Protein AF-A0A161MSG4-F1 (afdb_monomer)

Solvent-accessible surface area (backbone atoms only — not comparable to full-atom values): 11274 Å² total; per-residue (Å²): 93,81,73,48,76,49,81,46,87,95,37,34,33,36,44,29,34,54,53,95,88,47,36,39,35,39,36,42,38,50,49,64,54,77,89,51,58,67,66,61,49,50,55,48,53,55,50,49,50,56,56,58,69,69,46,64,89,75,37,49,47,32,43,33,39,40,43,54,21,35,46,26,54,55,77,90,48,47,96,35,40,24,86,48,37,90,39,70,56,55,43,72,45,18,48,56,51,48,52,51,29,59,75,68,51,27,23,36,46,53,19,56,48,92,67,61,67,85,28,54,38,22,33,41,42,96,87,68,78,51,70,41,42,28,57,43,36,32,26,37,46,94,51,44,81,30,50,80,45,43,35,28,38,80,86,65,86,76,95,58,57,59,37,52,74,45,73,45,73,50,92,71,83,84,74,84,70,81,69,78,78,78,72,79,77,75,66,64,80,79,68,64,74,81,79,76,131

Nearest PDB structures (foldseek):
  4gyz-assembly4_D  TM=6.476E-01  e=9.912E-05  Mus musculus
  4gyz-assembly6_F  TM=6.026E-01  e=1.184E-04  Mus musculus
  5inn-assembly5_E  TM=6.585E-01  e=2.411E-04  Mus musculus
  4gyz-assembly8_H  TM=5.812E-01  e=1.184E-04  Mus musculus
  5inm-as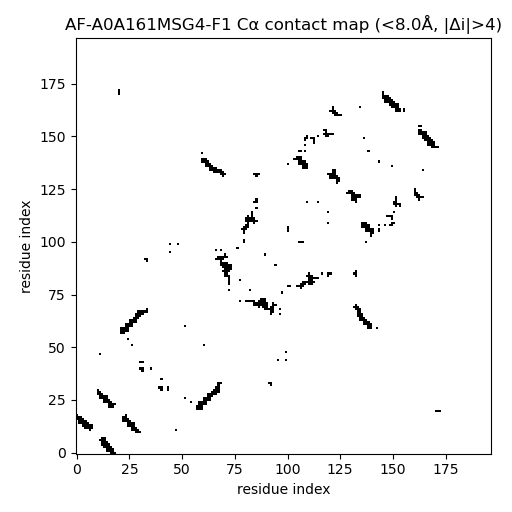sembly3_C  TM=6.495E-01  e=4.627E-04  Mus musculus

Mean predicted aligned error: 7.94 Å

InterPro domains:
  IPR027124 SWR1-complex protein 5/Craniofacial development protein 1/2 [PTHR23227] (7-118)
  IPR036691 Endonuclease/exonuclease/phosphatase superfamily [G3DSA:3.60.10.10] (2-170)
  IPR036691 Endonuclease/exonuclease/phosphatase superfamily [SSF56219] (11-168)

Radius of gyration: 21.05 Å; Cα contacts (8 Å, |Δi|>4): 357; chains: 1; bounding box: 60×50×66 Å

Organism: Triatoma infestans (NCBI:txid30076)

Secondary structure (DSSP, 8-state):
-EEEEEEETTTEEEEEE--SSS-EEEEEEEPPPTTS-HHHHHHHHHHHHHHHHHS-TTSEEEEEEE--------GGGTTTS-TT-S-SS--HHHHHHHHHHHHTTEEEGGGSS---GGGT--EE-TTS--EE--EEEEEEGGGGGGEEEEEEETT---SSSBPEEEEEE------------------GGGG------

Structure (mmCIF, N/CA/C/O backbone):
data_AF-A0A161MSG4-F1
#
_entry.id   AF-A0A161MSG4-F1
#
loop_
_atom_site.group_PDB
_atom_site.id
_atom_site.type_symbol
_atom_site.label_atom_id
_atom_site.label_alt_id
_atom_site.label_comp_id
_atom_site.label_asym_id
_atom_site.label_entity_id
_atom_site.label_seq_id
_atom_site.pdbx_PDB_ins_code
_atom_site.Cartn_x
_atom_site.Cartn_y
_atom_site.Cartn_z
_atom_site.occupancy
_atom_site.B_iso_or_equiv
_atom_site.auth_seq_id
_atom_site.auth_comp_id
_atom_site.auth_asym_id
_atom_site.auth_atom_id
_atom_site.pdbx_PDB_model_num
ATOM 1 N N . MET A 1 1 ? -20.803 -7.840 7.980 1.00 84.19 1 MET A N 1
ATOM 2 C CA . MET A 1 1 ? -21.926 -7.250 7.213 1.00 84.19 1 MET A CA 1
ATOM 3 C C . MET A 1 1 ? -21.390 -6.053 6.447 1.00 84.19 1 MET A C 1
ATOM 5 O O . MET A 1 1 ? -20.655 -5.273 7.049 1.00 84.19 1 MET A O 1
ATOM 9 N N . VAL A 1 2 ? -21.690 -5.934 5.152 1.00 92.56 2 VAL A N 1
ATOM 10 C CA . VAL A 1 2 ? -21.301 -4.766 4.342 1.00 92.56 2 VAL A CA 1
ATOM 11 C C . VAL A 1 2 ? -22.157 -3.572 4.763 1.00 92.56 2 VAL A C 1
ATOM 13 O O . VAL A 1 2 ? -23.361 -3.719 4.951 1.00 92.56 2 VAL A O 1
ATOM 16 N N . LEU A 1 3 ? -21.523 -2.424 4.991 1.00 93.88 3 LEU A N 1
ATOM 17 C CA . LEU A 1 3 ? -22.190 -1.164 5.322 1.00 93.88 3 LEU A CA 1
ATOM 18 C C . LEU A 1 3 ? -22.405 -0.306 4.086 1.00 93.88 3 LEU A C 1
ATOM 20 O O . LEU A 1 3 ? -23.446 0.327 3.968 1.00 93.88 3 LEU A O 1
ATOM 24 N N . ASN A 1 4 ? -21.398 -0.252 3.218 1.00 94.69 4 ASN A N 1
ATOM 25 C CA . ASN A 1 4 ? -21.414 0.579 2.029 1.00 94.69 4 ASN A CA 1
ATOM 26 C C . ASN A 1 4 ? -20.378 0.076 1.018 1.00 94.69 4 ASN A C 1
ATOM 28 O O . ASN A 1 4 ? -19.352 -0.481 1.421 1.00 94.69 4 ASN A O 1
ATOM 32 N N . PHE A 1 5 ? -20.635 0.308 -0.262 1.00 95.06 5 PHE A N 1
ATOM 33 C CA . PHE A 1 5 ? -19.670 0.138 -1.339 1.00 95.06 5 PHE A CA 1
ATOM 34 C C . PHE A 1 5 ? -19.819 1.304 -2.315 1.00 95.06 5 PHE A C 1
ATOM 36 O O . PHE A 1 5 ? -20.907 1.532 -2.838 1.00 95.06 5 PHE A O 1
ATOM 43 N N . GLU A 1 6 ? -18.733 2.030 -2.551 1.00 93.81 6 GLU A N 1
ATOM 44 C CA . GLU A 1 6 ? -18.702 3.190 -3.442 1.00 93.81 6 GLU A CA 1
ATOM 45 C C . GLU A 1 6 ? -17.536 3.054 -4.418 1.00 93.81 6 GLU A C 1
ATOM 47 O O . GLU A 1 6 ? -16.427 2.696 -4.025 1.00 93.81 6 GLU A O 1
ATOM 52 N N . ASN A 1 7 ? -17.773 3.350 -5.695 1.00 90.88 7 ASN A N 1
ATOM 53 C CA . ASN A 1 7 ? -16.728 3.404 -6.711 1.00 90.88 7 ASN A CA 1
ATOM 54 C C . ASN A 1 7 ? -16.484 4.868 -7.101 1.00 90.88 7 ASN A C 1
ATOM 56 O O . ASN A 1 7 ? -17.420 5.600 -7.421 1.00 90.88 7 ASN A O 1
ATOM 60 N N . PHE A 1 8 ? -15.225 5.289 -7.055 1.00 84.62 8 PHE A N 1
ATOM 61 C CA . PHE A 1 8 ? -14.748 6.634 -7.331 1.00 84.62 8 PHE A CA 1
ATOM 62 C C . PHE A 1 8 ? -13.803 6.612 -8.537 1.00 84.62 8 PHE A C 1
ATOM 64 O O . PHE A 1 8 ? -12.678 6.125 -8.454 1.00 84.62 8 PHE A O 1
ATOM 71 N N . LYS A 1 9 ? -14.237 7.223 -9.647 1.00 71.38 9 LYS A N 1
ATOM 72 C CA . LYS A 1 9 ? -13.390 7.518 -10.820 1.00 71.38 9 LYS A CA 1
ATOM 73 C C . LYS A 1 9 ? -12.539 6.326 -11.312 1.00 71.38 9 LYS A C 1
ATOM 75 O O . LYS A 1 9 ? -11.337 6.489 -11.487 1.00 71.38 9 LYS A O 1
ATOM 80 N N . GLU A 1 10 ? -13.155 5.157 -11.517 1.00 82.12 10 GLU A N 1
ATOM 81 C CA . GLU A 1 10 ? -12.587 3.895 -12.063 1.00 82.12 10 GLU A CA 1
ATOM 82 C C . GLU A 1 10 ? -11.412 3.254 -11.290 1.00 82.12 10 GLU A C 1
ATOM 84 O O . GLU A 1 10 ? -11.349 2.032 -11.179 1.00 82.12 10 GLU A O 1
ATOM 89 N N . ARG A 1 11 ? -10.505 4.052 -10.725 1.00 93.56 11 ARG A N 1
ATOM 90 C CA . ARG A 1 11 ? -9.248 3.654 -10.085 1.00 93.56 11 ARG A CA 1
ATOM 91 C C . ARG A 1 11 ? -9.319 3.591 -8.564 1.00 93.56 11 ARG A C 1
ATOM 93 O O . ARG A 1 11 ? -8.385 3.081 -7.958 1.00 93.56 11 ARG A O 1
ATOM 100 N N . ILE A 1 12 ? -10.362 4.126 -7.929 1.00 96.69 12 ILE A N 1
ATOM 101 C CA . ILE A 1 12 ? -10.509 4.124 -6.469 1.00 96.69 12 ILE A CA 1
ATOM 102 C C . ILE A 1 12 ? -11.868 3.529 -6.122 1.00 96.69 12 ILE A C 1
ATOM 104 O O . ILE A 1 12 ? -12.893 3.923 -6.654 1.00 96.69 12 ILE A O 1
ATOM 108 N N . SER A 1 13 ? -11.917 2.593 -5.188 1.00 96.94 13 SER A N 1
ATOM 109 C CA . SER A 1 13 ? -13.182 2.064 -4.674 1.00 96.94 13 SER A CA 1
ATOM 110 C C . SER A 1 13 ? -13.097 1.874 -3.175 1.00 96.94 13 SER A C 1
ATOM 112 O O . SER A 1 13 ? -12.028 1.625 -2.625 1.00 96.94 13 SER A O 1
ATOM 114 N N . VAL A 1 14 ? -14.226 2.018 -2.496 1.00 97.50 14 VAL A N 1
ATOM 115 C CA . VAL A 1 14 ? -14.309 1.915 -1.048 1.00 97.50 14 VAL A CA 1
ATOM 116 C C . VAL A 1 14 ? -15.318 0.854 -0.670 1.00 97.50 14 VAL A C 1
ATOM 118 O O . VAL A 1 14 ? -16.485 0.928 -1.043 1.00 97.50 14 VAL A O 1
ATOM 121 N N . LEU A 1 15 ? -14.880 -0.105 0.137 1.00 97.19 15 LEU A N 1
ATOM 122 C CA . LEU A 1 15 ? -15.734 -1.087 0.781 1.00 97.19 15 LEU A CA 1
ATOM 123 C C . LEU A 1 15 ? -15.719 -0.854 2.287 1.00 97.19 15 LEU A C 1
ATOM 125 O O . LEU A 1 15 ? -14.691 -0.991 2.950 1.00 97.19 15 LEU A O 1
ATOM 129 N N . ARG A 1 16 ? -16.888 -0.556 2.845 1.00 97.19 16 ARG A N 1
ATOM 130 C CA . ARG A 1 16 ? -17.057 -0.325 4.275 1.00 97.19 16 ARG A CA 1
ATOM 131 C C . ARG A 1 16 ? -17.755 -1.510 4.920 1.00 97.19 16 ARG A C 1
ATOM 133 O O . ARG A 1 16 ? -18.828 -1.933 4.494 1.00 97.19 16 ARG A O 1
ATOM 140 N N . LEU A 1 17 ? -17.158 -2.050 5.972 1.00 95.94 17 LEU A N 1
ATOM 141 C CA . LEU A 1 17 ? -17.567 -3.286 6.626 1.00 95.94 17 LEU A CA 1
ATOM 142 C C . LEU A 1 17 ? -17.831 -3.046 8.112 1.00 95.94 17 LEU A C 1
ATOM 144 O O . LEU A 1 17 ? -17.031 -2.430 8.816 1.00 95.94 17 LEU A O 1
ATOM 148 N N . ARG A 1 18 ? -18.931 -3.605 8.618 1.00 94.62 18 ARG A N 1
ATOM 149 C CA . ARG A 1 18 ? -19.211 -3.648 10.056 1.00 94.62 18 ARG A CA 1
ATOM 150 C C . ARG A 1 18 ? -18.459 -4.807 10.692 1.00 94.62 18 ARG A C 1
ATOM 152 O O . ARG A 1 18 ? -18.699 -5.965 10.339 1.00 94.62 18 ARG A O 1
ATOM 159 N N . PHE A 1 19 ? -17.613 -4.480 11.660 1.00 91.31 19 PHE A N 1
ATOM 160 C CA . PHE A 1 19 ? -16.922 -5.423 12.537 1.00 91.31 19 PHE A CA 1
ATOM 161 C C . PHE A 1 19 ? -17.404 -5.245 13.986 1.00 91.31 19 PHE A C 1
ATOM 163 O O . PHE A 1 19 ? -18.243 -4.393 14.275 1.00 91.31 19 PHE A O 1
ATOM 170 N N . LYS A 1 20 ? -16.913 -6.092 14.899 1.00 86.75 20 LYS A N 1
ATOM 171 C CA . LYS A 1 20 ? -17.394 -6.149 16.288 1.00 86.75 20 LYS A CA 1
ATOM 172 C C . LYS A 1 20 ? -17.048 -4.899 17.102 1.00 86.75 20 LYS A C 1
ATOM 174 O O . LYS A 1 20 ? -17.865 -4.484 17.915 1.00 86.75 20 LYS A O 1
ATOM 179 N N . PHE A 1 21 ? -15.841 -4.353 16.939 1.00 87.19 21 PHE A N 1
ATOM 180 C CA . PHE A 1 21 ? -15.343 -3.269 17.798 1.00 87.19 21 PHE A CA 1
ATOM 181 C C . PHE A 1 21 ? -15.316 -1.910 17.097 1.00 87.19 21 PHE A C 1
ATOM 183 O O . PHE A 1 21 ? -15.791 -0.923 17.645 1.00 87.19 21 PHE A O 1
ATOM 190 N N . PHE A 1 22 ? -14.792 -1.875 15.878 1.00 90.00 22 PHE A N 1
ATOM 191 C CA . PHE A 1 22 ? -14.731 -0.697 15.010 1.00 90.00 22 PHE A CA 1
ATOM 192 C C . PHE A 1 22 ? -15.189 -1.107 13.618 1.00 90.00 22 PHE A C 1
ATOM 194 O O . PHE A 1 22 ? -15.032 -2.272 13.273 1.00 90.00 22 PHE A O 1
ATOM 201 N N . ASN A 1 23 ? -15.715 -0.199 12.806 1.00 95.06 23 ASN A N 1
ATOM 202 C CA . ASN A 1 23 ? -15.929 -0.504 11.390 1.00 95.06 23 ASN A CA 1
ATOM 203 C C . ASN A 1 23 ? -14.583 -0.508 10.650 1.00 95.06 23 ASN A C 1
ATOM 205 O O . ASN A 1 23 ? -13.613 0.095 11.109 1.00 95.06 23 ASN A O 1
ATOM 209 N N . LEU A 1 24 ? -14.526 -1.208 9.522 1.00 95.88 24 LEU A N 1
ATOM 210 C CA . LEU A 1 24 ? -13.356 -1.279 8.656 1.00 95.88 24 LEU A CA 1
ATOM 211 C C . LEU A 1 24 ? -13.705 -0.645 7.311 1.00 95.88 24 LEU A C 1
ATOM 213 O O . LEU A 1 24 ? -14.643 -1.091 6.653 1.00 95.88 24 LEU A O 1
ATOM 217 N N . SER A 1 25 ? -12.944 0.362 6.905 1.00 97.25 25 SER A N 1
ATOM 218 C CA . SER A 1 25 ? -13.005 0.946 5.570 1.00 97.25 25 SER A CA 1
ATOM 219 C C . SER A 1 25 ? -11.799 0.475 4.764 1.00 97.25 25 SER A C 1
ATOM 221 O O . SER A 1 25 ? -10.656 0.754 5.124 1.00 97.25 25 SER A O 1
ATOM 223 N N . LEU A 1 26 ? -12.063 -0.263 3.690 1.00 97.62 26 LEU A N 1
ATOM 224 C CA . LEU A 1 26 ? -11.068 -0.692 2.716 1.00 97.62 26 LEU A CA 1
ATOM 225 C C . LEU A 1 26 ? -11.136 0.247 1.517 1.00 97.62 26 LEU A C 1
ATOM 227 O O . LEU A 1 26 ? -12.181 0.325 0.879 1.00 97.62 26 LEU A O 1
ATOM 231 N N . ILE A 1 27 ? -10.043 0.935 1.215 1.00 97.94 27 ILE A N 1
ATOM 232 C CA . ILE A 1 27 ? -9.894 1.733 -0.000 1.00 97.94 27 ILE A CA 1
ATOM 233 C C . ILE A 1 27 ? -9.019 0.920 -0.951 1.00 97.94 27 ILE A C 1
ATOM 235 O O . ILE A 1 27 ? -7.837 0.723 -0.676 1.00 97.94 27 ILE A O 1
ATOM 239 N N . ASN A 1 28 ? -9.607 0.411 -2.028 1.00 97.62 28 ASN A N 1
ATOM 240 C CA . ASN A 1 28 ? -8.886 -0.258 -3.099 1.00 97.62 28 ASN A CA 1
ATOM 241 C C . ASN A 1 28 ? -8.489 0.759 -4.168 1.00 97.62 28 ASN A C 1
ATOM 243 O O . ASN A 1 28 ? -9.336 1.548 -4.597 1.00 97.62 28 ASN A O 1
ATOM 247 N N . VAL A 1 29 ? -7.232 0.723 -4.601 1.00 97.44 29 VAL A N 1
ATOM 248 C CA . VAL A 1 29 ? -6.691 1.680 -5.565 1.00 97.44 29 VAL A CA 1
ATOM 249 C C . VAL A 1 29 ? -5.970 1.013 -6.735 1.00 97.44 29 VAL A C 1
ATOM 251 O O . VAL A 1 29 ? -5.423 -0.081 -6.602 1.00 97.44 29 VAL A O 1
ATOM 254 N N . HIS A 1 30 ? -5.936 1.717 -7.863 1.00 96.62 30 HIS A N 1
ATOM 255 C CA . HIS A 1 30 ? -5.075 1.439 -9.005 1.00 96.62 30 HIS A CA 1
ATOM 256 C C . HIS A 1 30 ? -4.447 2.746 -9.5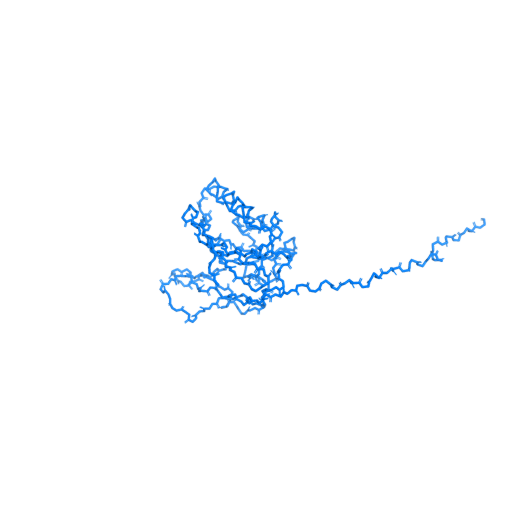17 1.00 96.62 30 HIS A C 1
ATOM 258 O O . HIS A 1 30 ? -5.043 3.484 -10.310 1.00 96.62 30 HIS A O 1
ATOM 264 N N . SER A 1 31 ? -3.251 3.053 -9.020 1.00 95.56 31 SER A N 1
ATOM 265 C CA . SER A 1 31 ? -2.511 4.283 -9.322 1.00 95.56 31 SER A CA 1
ATOM 266 C C . SER A 1 31 ? -2.054 4.338 -10.787 1.00 95.56 31 SER A C 1
ATOM 268 O O . SER A 1 31 ? -1.750 3.288 -11.364 1.00 95.56 31 SER A O 1
ATOM 270 N N . PRO A 1 32 ? -1.969 5.532 -11.402 1.00 96.31 32 PRO A N 1
ATOM 271 C CA . PRO A 1 32 ? -1.311 5.721 -12.693 1.00 96.31 32 PRO A CA 1
ATOM 272 C C . PRO A 1 32 ? 0.112 5.131 -12.728 1.00 96.31 32 PRO A C 1
ATOM 274 O O . PRO A 1 32 ? 0.823 5.103 -11.721 1.00 96.31 32 PRO A O 1
ATOM 277 N N . THR A 1 33 ? 0.537 4.651 -13.899 1.00 95.38 33 THR A N 1
ATOM 27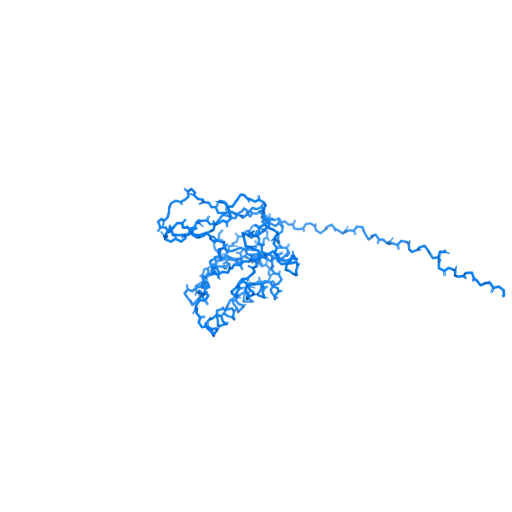8 C CA . THR A 1 33 ? 1.892 4.115 -14.093 1.00 95.38 33 THR A CA 1
ATOM 279 C C . THR A 1 33 ? 2.942 5.229 -14.041 1.00 95.38 33 THR A C 1
ATOM 281 O O . THR A 1 33 ? 2.622 6.410 -14.169 1.00 95.38 33 THR A O 1
ATOM 284 N N . GLU A 1 34 ? 4.215 4.863 -13.862 1.00 92.69 34 GLU A N 1
ATOM 285 C CA . GLU A 1 34 ? 5.320 5.836 -13.787 1.00 92.69 34 GLU A CA 1
ATOM 286 C C . GLU A 1 34 ? 5.427 6.705 -15.056 1.00 92.69 34 GLU A C 1
ATOM 288 O O . GLU A 1 34 ? 5.827 7.856 -14.978 1.00 92.69 34 GLU A O 1
ATOM 293 N N . GLU A 1 35 ? 5.029 6.187 -16.218 1.00 93.94 35 GLU A N 1
ATOM 294 C CA . GLU A 1 35 ? 5.110 6.889 -17.509 1.00 93.94 35 GLU A CA 1
ATOM 295 C C . GLU A 1 35 ? 3.985 7.910 -17.733 1.00 93.94 35 GLU A C 1
ATOM 297 O O . GLU A 1 35 ? 3.989 8.620 -18.735 1.00 93.94 35 GLU A O 1
ATOM 302 N N . LYS A 1 36 ? 2.985 7.960 -16.845 1.00 95.19 36 LYS A N 1
ATOM 303 C CA . LYS A 1 36 ? 1.898 8.937 -16.948 1.00 95.19 36 LYS A CA 1
ATOM 304 C C . LYS A 1 36 ? 2.365 10.336 -16.560 1.00 95.19 36 LYS A C 1
ATOM 306 O O . LYS A 1 36 ? 3.253 10.486 -15.718 1.00 95.19 36 LYS A O 1
ATOM 311 N N . GLU A 1 37 ? 1.698 11.326 -17.148 1.00 95.75 37 GLU A N 1
ATOM 312 C CA . GLU A 1 37 ? 1.908 12.748 -16.871 1.00 95.75 37 GLU A CA 1
ATOM 313 C C . GLU A 1 37 ? 1.771 13.047 -15.372 1.00 95.75 37 GLU A C 1
ATOM 315 O O . GLU A 1 37 ? 0.972 12.418 -14.662 1.00 95.75 37 GLU A O 1
ATOM 320 N N . GLU A 1 38 ? 2.549 14.014 -14.886 1.00 94.88 38 GLU A N 1
ATOM 321 C CA . GLU A 1 38 ? 2.558 14.383 -13.468 1.00 94.88 38 GLU A CA 1
ATOM 322 C C . GLU A 1 38 ? 1.180 14.855 -13.001 1.00 94.88 38 GLU A C 1
ATOM 324 O O . GLU A 1 38 ? 0.737 14.461 -11.921 1.00 94.88 38 GLU A O 1
ATOM 329 N N . GLU A 1 39 ? 0.442 15.573 -13.850 1.00 96.00 39 GLU A N 1
ATOM 330 C CA . GLU A 1 39 ? -0.901 16.057 -13.544 1.00 96.00 39 GLU A CA 1
ATOM 331 C C . GLU A 1 39 ? -1.896 14.908 -13.319 1.00 96.00 39 GLU A C 1
ATOM 333 O O . GLU A 1 39 ? -2.783 15.019 -12.469 1.00 96.00 39 GLU A O 1
ATOM 338 N N . GLU A 1 40 ? -1.767 13.783 -14.041 1.00 95.25 40 GLU A N 1
ATOM 339 C CA . GLU A 1 40 ? -2.626 12.606 -13.830 1.00 95.25 40 GLU A CA 1
ATOM 340 C C . GLU A 1 40 ? -2.341 11.976 -12.458 1.00 95.25 40 GLU A C 1
ATOM 342 O O . GLU A 1 40 ? -3.274 11.612 -11.731 1.00 95.25 40 GLU A O 1
ATOM 347 N N . LYS A 1 41 ? -1.060 11.891 -12.080 1.00 95.44 41 LYS A N 1
ATOM 348 C CA . LYS A 1 41 ? -0.625 11.380 -10.772 1.00 95.44 41 LYS A CA 1
ATOM 349 C C . LYS A 1 41 ? -1.099 12.297 -9.641 1.00 95.44 41 LYS A C 1
ATOM 351 O O . LYS A 1 41 ? -1.675 11.801 -8.674 1.00 95.44 41 LYS A O 1
ATOM 356 N N . ASP A 1 42 ? -0.931 13.611 -9.776 1.00 95.62 42 ASP A N 1
ATOM 357 C CA . ASP A 1 42 ? -1.394 14.605 -8.799 1.00 95.62 42 ASP A CA 1
ATOM 358 C C . ASP A 1 42 ? -2.911 14.528 -8.602 1.00 95.62 42 ASP A C 1
ATOM 360 O O . ASP A 1 42 ? -3.395 14.361 -7.480 1.00 95.62 42 ASP A O 1
ATOM 364 N N . CYS A 1 43 ? -3.674 14.521 -9.701 1.00 95.38 43 CYS A N 1
ATOM 365 C CA . CYS A 1 43 ? -5.130 14.389 -9.654 1.00 95.38 43 CYS A CA 1
ATOM 366 C C . CYS A 1 43 ? -5.584 13.097 -8.957 1.00 95.38 43 CYS A C 1
ATOM 368 O O . CYS A 1 43 ? -6.624 13.084 -8.287 1.00 95.38 43 CYS A O 1
ATOM 370 N N . PHE A 1 44 ? -4.842 12.000 -9.135 1.00 96.38 44 PHE A N 1
ATOM 371 C CA . PHE A 1 44 ? -5.121 10.732 -8.469 1.00 96.38 44 PHE A CA 1
ATOM 372 C C . PHE A 1 44 ? -4.900 10.825 -6.954 1.00 96.38 44 PHE A C 1
ATOM 374 O O . PHE A 1 44 ? -5.798 10.447 -6.196 1.00 96.38 44 PHE A O 1
ATOM 381 N N . TYR A 1 45 ? -3.758 11.352 -6.501 1.00 96.81 45 TYR A N 1
ATOM 382 C CA . TYR A 1 45 ? -3.464 11.473 -5.069 1.00 96.81 45 TYR A CA 1
ATOM 383 C C . TYR A 1 45 ? -4.391 12.475 -4.370 1.00 96.81 45 TYR A C 1
ATOM 385 O O . TYR A 1 45 ? -4.915 12.159 -3.303 1.00 96.81 45 TYR A O 1
ATOM 393 N N . GLU A 1 46 ? -4.729 13.601 -5.006 1.00 96.06 46 GLU A N 1
ATOM 394 C CA . GLU A 1 46 ? -5.749 14.522 -4.486 1.00 96.06 46 GLU A CA 1
ATOM 395 C C . GLU A 1 46 ? -7.119 13.843 -4.332 1.00 96.06 46 GLU A C 1
ATOM 397 O O . GLU A 1 46 ? -7.848 14.062 -3.360 1.00 96.06 46 GLU A O 1
ATOM 402 N N . ALA A 1 47 ? -7.515 13.020 -5.309 1.00 96.44 47 ALA A N 1
ATOM 403 C CA . ALA A 1 47 ? -8.768 12.280 -5.231 1.00 96.44 47 ALA A CA 1
ATOM 404 C C . ALA A 1 47 ? -8.732 11.236 -4.106 1.00 96.44 47 ALA A C 1
ATOM 406 O O . ALA A 1 47 ? -9.724 11.084 -3.388 1.00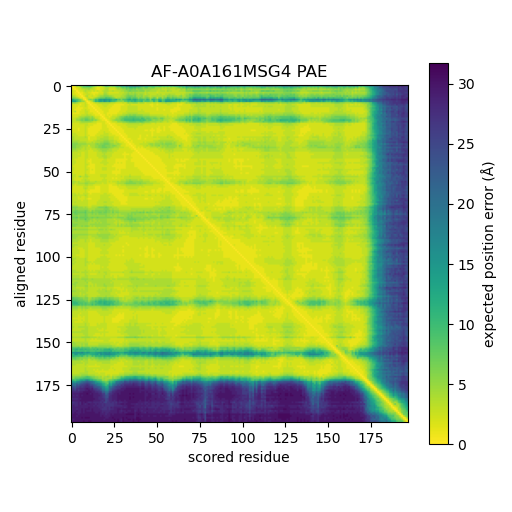 96.44 47 ALA A O 1
ATOM 407 N N . LEU A 1 48 ? -7.601 10.549 -3.933 1.00 97.00 48 LEU A N 1
ATOM 408 C CA . LEU A 1 48 ? -7.392 9.575 -2.866 1.00 97.00 48 LEU A CA 1
ATO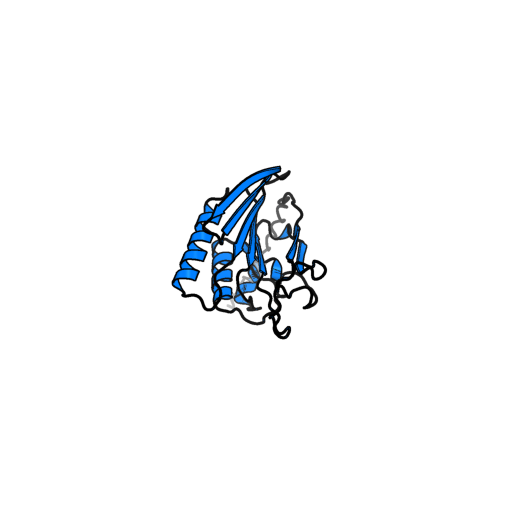M 409 C C . LEU A 1 48 ? -7.481 10.222 -1.480 1.00 97.00 48 LEU A C 1
ATOM 411 O O . LEU A 1 48 ? -8.177 9.689 -0.615 1.00 97.00 48 LEU A O 1
ATOM 415 N N . GLU A 1 49 ? -6.862 11.386 -1.283 1.00 96.81 49 GLU A N 1
ATOM 416 C CA . GLU A 1 49 ? -6.964 12.166 -0.043 1.00 96.81 49 GLU A CA 1
ATOM 417 C C . GLU A 1 49 ? -8.411 12.559 0.257 1.00 96.81 49 GLU A C 1
ATOM 419 O O . GLU A 1 49 ? -8.928 12.265 1.334 1.00 96.81 49 GLU A O 1
ATOM 424 N N . ARG A 1 50 ? -9.134 13.102 -0.732 1.00 95.94 50 ARG A N 1
ATOM 425 C CA . ARG A 1 50 ? -10.555 13.461 -0.567 1.00 95.94 50 ARG A CA 1
ATOM 426 C C . ARG A 1 50 ? -11.428 12.263 -0.196 1.00 95.94 50 ARG A C 1
ATOM 428 O O . ARG A 1 50 ? -12.404 12.416 0.543 1.00 95.94 50 ARG A O 1
ATOM 435 N N . VAL A 1 51 ? -11.136 11.081 -0.741 1.00 96.06 51 VAL A N 1
ATOM 436 C CA . VAL A 1 51 ? -11.844 9.841 -0.388 1.00 96.06 51 VAL A CA 1
ATOM 437 C C . VAL A 1 51 ? -11.488 9.411 1.033 1.00 96.06 51 VAL A C 1
ATOM 439 O O . VAL A 1 51 ? -12.387 9.067 1.799 1.00 96.06 51 VAL A O 1
ATOM 442 N N . TYR A 1 52 ? -10.210 9.470 1.409 1.00 96.69 52 TYR A N 1
ATOM 443 C CA . TYR A 1 52 ? -9.744 9.124 2.748 1.00 96.69 52 TYR A CA 1
ATOM 444 C C . TYR A 1 52 ? -10.380 10.010 3.830 1.00 96.69 52 TYR A C 1
ATOM 446 O O . TYR A 1 52 ? -10.915 9.487 4.813 1.00 96.69 52 TYR A O 1
ATOM 454 N N . ASP A 1 53 ? -10.399 11.325 3.615 1.00 95.81 53 ASP A N 1
ATOM 455 C CA . ASP A 1 53 ? -10.917 12.318 4.564 1.00 95.81 53 ASP A CA 1
ATOM 456 C C . ASP A 1 53 ? -12.438 12.256 4.725 1.00 95.81 53 ASP A C 1
ATOM 458 O O . ASP A 1 53 ? -12.979 12.538 5.796 1.00 95.81 53 ASP A O 1
ATOM 462 N N . ARG A 1 54 ? -13.152 11.833 3.676 1.00 95.12 54 ARG A N 1
ATOM 463 C CA . ARG A 1 54 ? -14.605 11.627 3.727 1.00 95.12 54 ARG A CA 1
ATOM 464 C C . ARG A 1 54 ? -14.997 10.482 4.659 1.00 95.12 54 ARG A C 1
ATOM 466 O O . ARG A 1 54 ? -16.115 10.460 5.179 1.00 95.12 54 ARG A O 1
ATOM 473 N N . LEU A 1 55 ? -14.119 9.496 4.840 1.00 95.31 55 LEU A N 1
ATOM 474 C CA . LEU A 1 55 ? -14.442 8.317 5.630 1.00 95.31 55 LEU A CA 1
ATOM 475 C C . LEU A 1 55 ? -14.437 8.631 7.129 1.00 95.31 55 LEU A C 1
ATOM 477 O O . LEU A 1 55 ? -13.547 9.333 7.615 1.00 95.31 55 LEU A O 1
ATOM 481 N N . PRO A 1 56 ? -15.372 8.056 7.910 1.00 94.88 56 PRO A N 1
ATOM 482 C CA . PRO A 1 56 ? -15.480 8.373 9.328 1.00 94.88 56 PRO A CA 1
ATOM 483 C C . PRO A 1 56 ? -14.176 8.129 10.090 1.00 94.88 56 PRO A C 1
ATOM 485 O O . PRO A 1 56 ? -13.559 7.073 9.969 1.00 94.88 56 PRO A O 1
ATOM 488 N N . GLY A 1 57 ? -13.770 9.085 10.929 1.00 92.25 57 GLY A N 1
ATOM 489 C CA . GLY A 1 57 ? -12.551 8.973 11.743 1.00 92.25 57 GLY A CA 1
ATOM 490 C C . GLY A 1 57 ? -12.567 7.836 12.775 1.00 92.25 57 GLY A C 1
ATOM 491 O O . GLY A 1 57 ? -11.528 7.496 13.328 1.00 92.25 57 GLY A O 1
ATOM 492 N N . SER A 1 58 ? -13.733 7.242 13.048 1.00 91.50 58 SER A N 1
ATOM 493 C CA . SER A 1 58 ? -13.884 6.079 13.931 1.00 91.50 58 SER A CA 1
ATOM 494 C C . SER A 1 58 ? -13.658 4.736 13.232 1.00 91.50 58 SER A C 1
ATOM 496 O O . SER A 1 58 ? -13.531 3.713 13.910 1.00 91.50 58 SER A O 1
ATOM 498 N N . ASP A 1 59 ? -13.629 4.722 11.899 1.00 94.94 59 ASP A N 1
ATOM 499 C CA . ASP A 1 59 ? -13.336 3.532 11.114 1.00 94.94 59 ASP A CA 1
ATOM 500 C C . ASP A 1 59 ? -11.827 3.267 11.096 1.00 94.94 59 ASP A C 1
ATOM 502 O O . ASP A 1 59 ? -11.015 4.180 10.948 1.00 94.94 59 ASP A O 1
ATOM 506 N N . VAL A 1 60 ? -11.448 1.991 11.166 1.00 95.44 60 VAL A N 1
ATOM 507 C CA . VAL A 1 60 ? -10.092 1.577 10.799 1.00 95.44 60 VAL A CA 1
ATOM 508 C C . VAL A 1 60 ? -9.982 1.686 9.285 1.00 95.44 60 VAL A C 1
ATOM 510 O O . VAL A 1 60 ? -10.760 1.054 8.571 1.00 95.44 60 VAL A O 1
ATOM 513 N N . LYS A 1 61 ? -9.025 2.471 8.793 1.00 97.19 61 LYS A N 1
ATOM 514 C CA . LYS A 1 61 ? -8.799 2.657 7.358 1.00 97.19 61 LYS A CA 1
ATOM 515 C C . LYS A 1 61 ? -7.621 1.803 6.898 1.00 97.19 61 LYS A C 1
ATOM 517 O O . LYS A 1 61 ? -6.534 1.879 7.475 1.00 97.19 61 LYS A O 1
ATOM 522 N N . ILE A 1 62 ? -7.848 0.987 5.873 1.00 98.00 62 ILE A N 1
ATOM 523 C CA . ILE A 1 62 ? -6.803 0.257 5.151 1.00 98.00 62 ILE A CA 1
ATOM 524 C C . ILE A 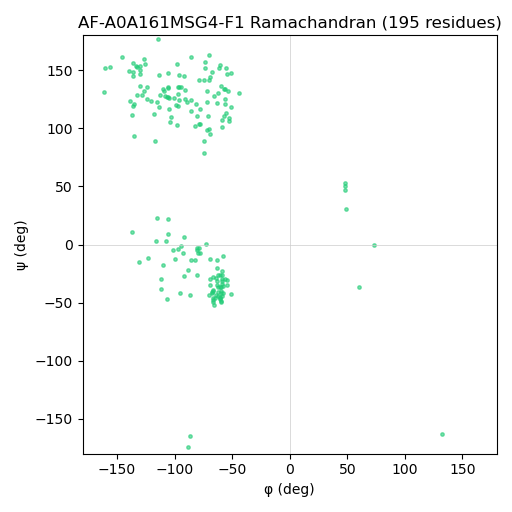1 62 ? -6.877 0.694 3.694 1.00 98.00 62 ILE A C 1
ATOM 526 O O . ILE A 1 62 ? -7.923 0.553 3.066 1.00 98.00 62 ILE A O 1
ATOM 530 N N . VAL A 1 63 ? -5.768 1.198 3.167 1.00 98.19 63 VAL A N 1
ATOM 531 C CA . VAL A 1 63 ? -5.628 1.524 1.746 1.00 98.19 63 VAL A CA 1
ATOM 532 C C . VAL A 1 63 ? -4.762 0.441 1.119 1.00 98.19 63 VAL A C 1
ATOM 534 O O . VAL A 1 63 ? -3.688 0.134 1.635 1.00 98.19 63 VAL A O 1
ATOM 537 N N . LEU A 1 64 ? -5.240 -0.188 0.055 1.00 97.94 64 LEU A N 1
ATOM 538 C CA . LEU A 1 64 ? -4.566 -1.306 -0.590 1.00 97.94 64 LEU A CA 1
ATOM 539 C C . LEU A 1 64 ? -4.779 -1.287 -2.098 1.00 97.94 64 LEU A C 1
ATOM 541 O O . LEU A 1 64 ? -5.715 -0.660 -2.579 1.00 97.94 64 LEU A O 1
ATOM 545 N N . GLY A 1 65 ? -3.934 -2.003 -2.825 1.00 97.19 65 GLY A N 1
ATOM 546 C CA . GLY A 1 65 ? -4.068 -2.176 -4.267 1.00 97.19 65 GLY A CA 1
ATOM 547 C C . GLY A 1 65 ? -2.753 -1.936 -4.987 1.00 97.19 65 GLY A C 1
ATOM 548 O O . GLY A 1 65 ? -1.690 -1.936 -4.358 1.00 97.19 65 GLY A O 1
ATOM 549 N N . ASP A 1 66 ? -2.849 -1.731 -6.293 1.00 97.50 66 ASP A N 1
ATOM 550 C CA . ASP A 1 66 ? -1.705 -1.473 -7.155 1.00 97.50 66 ASP A CA 1
ATOM 551 C C . ASP A 1 66 ? -1.382 0.021 -7.152 1.00 97.50 66 ASP A C 1
ATOM 553 O O . ASP A 1 66 ? -2.169 0.854 -7.605 1.00 97.50 66 ASP A O 1
ATOM 557 N N . PHE A 1 67 ? -0.213 0.370 -6.627 1.00 97.56 67 PHE A N 1
ATOM 558 C CA . PHE A 1 67 ? 0.245 1.753 -6.585 1.00 97.56 67 PHE A CA 1
ATOM 559 C C . PHE A 1 67 ? 1.260 2.082 -7.674 1.00 97.56 67 PHE A C 1
ATOM 561 O O . PHE A 1 67 ? 1.666 3.240 -7.765 1.00 97.56 67 PHE A O 1
ATOM 568 N N . ASN A 1 68 ? 1.704 1.101 -8.470 1.00 97.00 68 ASN A N 1
ATOM 569 C CA . ASN A 1 68 ? 2.817 1.284 -9.404 1.00 97.00 68 ASN A CA 1
ATOM 570 C C . ASN A 1 68 ? 4.046 1.947 -8.743 1.00 97.00 68 ASN A C 1
ATOM 572 O O . ASN A 1 68 ? 4.807 2.678 -9.379 1.00 97.00 68 ASN A O 1
ATOM 576 N N . ALA A 1 69 ? 4.226 1.703 -7.442 1.00 97.44 69 ALA A N 1
ATOM 577 C CA . ALA A 1 69 ? 5.207 2.358 -6.592 1.00 97.44 69 ALA A CA 1
ATOM 578 C C . ALA A 1 69 ? 6.260 1.342 -6.151 1.00 97.44 69 ALA A C 1
ATOM 580 O O . ALA A 1 69 ? 5.941 0.282 -5.629 1.00 97.44 69 ALA A O 1
ATOM 581 N N . LYS A 1 70 ? 7.536 1.660 -6.342 1.00 97.50 70 LYS A N 1
ATOM 582 C CA . LYS A 1 70 ? 8.651 0.905 -5.774 1.00 97.50 70 LYS A CA 1
ATOM 583 C C . LYS A 1 70 ? 9.077 1.628 -4.514 1.00 97.50 70 LYS A C 1
ATOM 585 O O . LYS A 1 70 ? 9.473 2.782 -4.584 1.00 97.50 70 LYS A O 1
ATOM 590 N N . LEU A 1 71 ? 8.991 0.961 -3.369 1.00 97.38 71 LEU A N 1
ATOM 591 C CA . LEU A 1 71 ? 9.408 1.529 -2.087 1.00 97.38 71 LEU A CA 1
ATOM 592 C C . LEU A 1 71 ? 10.819 1.071 -1.744 1.00 97.38 71 LEU A C 1
ATOM 594 O O . LEU A 1 71 ? 11.091 -0.128 -1.778 1.00 97.38 71 LEU A O 1
ATOM 598 N N . GLY A 1 72 ? 11.709 1.989 -1.398 1.00 95.50 72 GLY A N 1
ATOM 599 C CA . GLY A 1 72 ? 13.066 1.661 -0.987 1.00 95.50 72 GLY A CA 1
ATOM 600 C C . GLY A 1 72 ? 13.200 1.349 0.503 1.00 95.50 72 GLY A C 1
ATOM 601 O O . GLY A 1 72 ? 12.226 1.063 1.209 1.00 95.50 72 GLY A O 1
ATOM 602 N N . LYS A 1 73 ? 14.450 1.352 0.971 1.00 95.31 73 LYS A N 1
ATOM 603 C CA . LYS A 1 73 ? 14.834 1.111 2.375 1.00 95.31 73 LYS A CA 1
ATOM 604 C C . LYS A 1 73 ? 15.468 2.347 3.014 1.00 95.31 73 LYS A C 1
ATOM 606 O O . LYS A 1 73 ? 16.223 2.215 3.977 1.00 95.31 73 LYS A O 1
ATOM 611 N N . GLU A 1 74 ? 15.196 3.530 2.475 1.00 94.19 74 GLU A N 1
ATOM 612 C CA . GLU A 1 74 ? 15.754 4.785 2.958 1.00 94.19 74 GLU A CA 1
ATOM 613 C C . GLU A 1 74 ? 15.429 5.006 4.443 1.00 94.19 74 GLU A C 1
ATOM 615 O O . GLU A 1 74 ? 14.296 4.835 4.900 1.00 94.19 74 GLU A O 1
ATOM 620 N N . GLU A 1 75 ? 16.446 5.398 5.217 1.00 90.69 75 GLU A N 1
ATOM 621 C CA . GLU A 1 75 ? 16.334 5.522 6.675 1.00 90.69 75 GLU A CA 1
ATOM 622 C C . GLU A 1 75 ? 15.311 6.588 7.104 1.00 90.69 75 GLU A C 1
ATOM 624 O O . GLU A 1 75 ? 14.624 6.406 8.111 1.00 90.69 75 GLU A O 1
ATOM 629 N N . CYS A 1 76 ? 15.139 7.654 6.312 1.00 91.81 76 CYS A N 1
ATOM 630 C CA . CYS A 1 76 ? 14.170 8.722 6.576 1.00 91.81 76 CYS A CA 1
ATOM 631 C C . CYS A 1 76 ? 12.713 8.231 6.614 1.00 91.81 76 CYS A C 1
ATOM 633 O O . CYS A 1 76 ? 11.893 8.818 7.316 1.00 91.81 76 CYS A O 1
ATOM 635 N N . PHE A 1 77 ? 12.387 7.133 5.925 1.00 92.25 77 PHE A N 1
ATOM 636 C CA . PHE A 1 77 ? 11.013 6.636 5.802 1.00 92.25 77 PHE A CA 1
ATOM 637 C C . PHE A 1 77 ? 10.661 5.526 6.802 1.00 92.25 77 PHE A C 1
ATOM 639 O O . PHE A 1 77 ? 9.507 5.103 6.888 1.00 92.25 77 PHE A O 1
ATOM 646 N N . ARG A 1 78 ? 11.622 5.068 7.615 1.00 89.00 78 ARG A N 1
ATOM 647 C CA . ARG A 1 78 ? 11.457 3.932 8.545 1.00 89.00 78 ARG A CA 1
ATOM 648 C C . ARG A 1 78 ? 10.359 4.041 9.602 1.00 89.00 78 ARG A C 1
ATOM 650 O O . ARG A 1 78 ? 9.899 2.985 10.041 1.00 89.00 78 ARG A O 1
ATOM 657 N N . PRO A 1 79 ? 9.921 5.230 10.056 1.00 90.75 79 PRO A N 1
ATOM 658 C CA . PRO A 1 79 ? 8.780 5.289 10.965 1.00 90.75 79 PRO A CA 1
ATOM 659 C C . PRO A 1 79 ? 7.490 4.741 10.326 1.00 90.75 79 PRO A C 1
ATOM 661 O O . PRO A 1 79 ? 6.631 4.214 11.033 1.00 90.75 79 PRO A O 1
ATOM 664 N N . PHE A 1 80 ? 7.376 4.799 8.995 1.00 91.56 80 PHE A N 1
ATOM 665 C CA . PHE A 1 80 ? 6.175 4.429 8.240 1.00 91.56 80 PHE A CA 1
ATOM 666 C C . PHE A 1 80 ? 6.385 3.163 7.407 1.00 91.56 80 PHE A C 1
ATOM 668 O O . PHE A 1 80 ? 5.487 2.318 7.334 1.00 91.56 80 PHE A O 1
ATOM 675 N N . LEU A 1 81 ? 7.577 3.007 6.824 1.00 95.38 81 LEU A N 1
ATOM 676 C CA . LEU A 1 81 ? 7.976 1.883 5.984 1.00 95.38 81 LEU A CA 1
ATOM 677 C C . LEU A 1 81 ? 8.739 0.830 6.785 1.00 95.38 81 LEU A C 1
ATOM 679 O O . LEU A 1 81 ? 9.518 1.118 7.691 1.00 95.38 81 LEU A O 1
ATOM 683 N N . GLY A 1 82 ? 8.545 -0.431 6.417 1.00 93.50 82 GLY A N 1
ATOM 684 C CA . GLY A 1 82 ? 9.342 -1.523 6.946 1.00 93.50 82 GLY A CA 1
ATOM 685 C C . GLY A 1 82 ? 10.651 -1.751 6.185 1.00 93.50 82 GLY A C 1
ATOM 686 O O . GLY A 1 82 ? 10.818 -1.377 5.029 1.00 93.50 82 GLY A O 1
ATOM 687 N N . LYS A 1 83 ? 11.581 -2.450 6.840 1.00 94.62 83 LYS A N 1
ATOM 688 C CA . LYS A 1 83 ? 12.933 -2.745 6.329 1.00 94.62 83 LYS A CA 1
ATOM 689 C C . LYS A 1 83 ? 13.012 -3.883 5.303 1.00 94.62 83 LYS A C 1
ATOM 691 O O . LYS A 1 83 ? 14.099 -4.208 4.832 1.00 94.62 83 LYS A O 1
ATOM 696 N N . TYR A 1 84 ? 11.896 -4.543 5.004 1.00 96.38 84 TYR A N 1
ATOM 697 C CA . TYR A 1 84 ? 11.861 -5.755 4.183 1.00 96.38 84 TYR A CA 1
ATOM 698 C C . TYR A 1 84 ? 11.322 -5.512 2.776 1.00 96.38 84 TYR A C 1
ATOM 700 O O . TYR A 1 84 ? 10.896 -6.469 2.126 1.00 96.38 84 TYR A O 1
ATOM 708 N N . SER A 1 85 ? 11.375 -4.271 2.286 1.00 96.19 85 SER A N 1
ATOM 709 C CA . SER A 1 85 ? 11.067 -3.981 0.886 1.00 96.19 85 SER A CA 1
ATOM 710 C C . SER A 1 85 ? 11.934 -4.804 -0.077 1.00 96.19 85 SER A C 1
ATOM 712 O O . SER A 1 85 ? 13.053 -5.223 0.261 1.00 96.19 85 SER A O 1
ATOM 714 N N . LEU A 1 86 ? 11.398 -5.080 -1.266 1.00 96.62 86 LEU A N 1
ATOM 715 C CA . LEU A 1 86 ? 12.150 -5.701 -2.353 1.00 96.62 86 LEU A CA 1
ATOM 716 C C . LEU A 1 86 ? 13.210 -4.749 -2.928 1.00 96.62 86 LEU A C 1
ATOM 718 O O . LEU A 1 86 ? 14.294 -5.207 -3.279 1.00 96.62 86 LEU A O 1
ATOM 722 N N . HIS A 1 87 ? 12.916 -3.449 -2.967 1.00 96.75 87 HIS A N 1
ATOM 723 C CA . HIS A 1 87 ? 13.759 -2.432 -3.600 1.00 96.75 87 HIS A CA 1
ATOM 724 C C . HIS A 1 87 ? 14.636 -1.715 -2.574 1.00 96.75 87 HIS A C 1
ATOM 726 O O . HIS A 1 87 ? 14.307 -1.665 -1.388 1.00 96.75 87 HIS A O 1
ATOM 732 N N . ASP A 1 88 ? 15.761 -1.162 -3.026 1.00 95.19 88 ASP A N 1
ATOM 733 C CA . ASP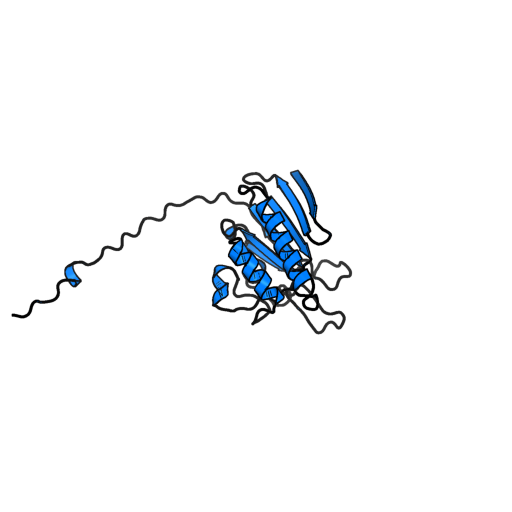 A 1 88 ? 16.667 -0.391 -2.164 1.00 95.19 88 ASP A CA 1
ATOM 734 C C . ASP A 1 88 ? 16.348 1.108 -2.160 1.00 95.19 88 ASP A C 1
ATOM 736 O O . ASP A 1 88 ? 16.587 1.769 -1.150 1.00 95.19 88 ASP A O 1
ATOM 740 N N . ARG A 1 89 ? 15.761 1.627 -3.247 1.00 96.00 89 ARG A N 1
ATOM 741 C CA . ARG A 1 89 ? 15.356 3.030 -3.400 1.00 96.00 89 ARG A CA 1
ATOM 742 C C . ARG A 1 89 ? 13.917 3.160 -3.882 1.00 96.00 89 ARG A C 1
ATOM 744 O O . ARG A 1 89 ? 13.439 2.292 -4.618 1.00 96.00 89 ARG A O 1
ATOM 751 N N . CYS A 1 90 ? 13.270 4.248 -3.484 1.00 97.06 90 CYS A N 1
ATOM 752 C CA . CYS A 1 90 ? 11.991 4.666 -4.026 1.00 97.06 90 CYS A CA 1
ATOM 753 C C . CYS A 1 90 ? 12.131 5.140 -5.481 1.00 97.06 90 CYS A C 1
ATOM 755 O O . CYS A 1 90 ? 13.129 5.767 -5.838 1.00 97.06 90 CYS A O 1
ATOM 757 N N . ASN A 1 91 ? 11.126 4.854 -6.309 1.00 96.50 91 ASN A N 1
ATOM 758 C CA . ASN A 1 91 ? 10.908 5.577 -7.569 1.00 96.50 91 ASN A CA 1
ATOM 759 C C . ASN A 1 91 ? 10.014 6.813 -7.330 1.00 96.50 91 ASN A C 1
ATOM 761 O O . ASN A 1 91 ? 9.669 7.098 -6.183 1.00 96.50 91 ASN A O 1
ATOM 765 N N . GLU A 1 92 ? 9.615 7.536 -8.378 1.00 96.62 92 GLU A N 1
ATOM 766 C CA . GLU A 1 92 ? 8.832 8.773 -8.233 1.00 96.62 92 GLU A CA 1
ATOM 767 C C . GLU A 1 92 ? 7.438 8.494 -7.665 1.00 96.62 92 GLU A C 1
ATOM 769 O O . GLU A 1 92 ? 7.038 9.119 -6.679 1.00 96.62 92 GLU A O 1
ATOM 774 N N . ASN A 1 93 ? 6.732 7.484 -8.189 1.00 97.12 93 ASN A N 1
ATOM 775 C CA . ASN A 1 93 ? 5.482 7.017 -7.583 1.00 97.12 93 ASN A CA 1
ATOM 776 C C . ASN A 1 93 ? 5.683 6.550 -6.130 1.00 97.12 93 ASN A C 1
ATOM 778 O O . ASN A 1 93 ? 4.810 6.733 -5.283 1.00 97.12 93 ASN A O 1
ATOM 782 N N . GLY A 1 94 ? 6.845 5.973 -5.815 1.00 97.12 94 GLY A N 1
ATOM 783 C CA . GLY A 1 94 ? 7.240 5.589 -4.462 1.00 97.12 94 GLY A CA 1
ATOM 784 C C . GLY A 1 94 ? 7.347 6.775 -3.509 1.00 97.12 94 GLY A C 1
ATOM 785 O O . GLY A 1 94 ? 6.887 6.675 -2.375 1.00 97.12 94 GLY A O 1
ATOM 786 N N . LEU A 1 95 ? 7.895 7.903 -3.962 1.00 97.06 95 LEU A N 1
ATOM 787 C CA . LEU A 1 95 ? 7.963 9.130 -3.166 1.00 97.06 95 LEU A CA 1
ATOM 788 C C . LEU A 1 95 ? 6.564 9.698 -2.909 1.00 97.06 95 LEU A C 1
ATOM 790 O O . LEU A 1 95 ? 6.207 9.906 -1.756 1.00 97.06 95 LEU A O 1
ATOM 794 N N . ARG A 1 96 ? 5.723 9.801 -3.945 1.00 97.38 96 ARG A N 1
ATOM 795 C CA . ARG A 1 96 ? 4.327 10.267 -3.817 1.00 97.38 96 ARG A CA 1
ATOM 796 C C . ARG A 1 96 ? 3.504 9.386 -2.874 1.00 97.38 96 ARG A C 1
ATOM 798 O O . ARG A 1 96 ? 2.730 9.869 -2.050 1.00 97.38 96 ARG A O 1
ATOM 805 N N . PHE A 1 97 ? 3.708 8.072 -2.950 1.00 97.50 97 PHE A N 1
ATOM 806 C CA . PHE A 1 97 ? 3.118 7.112 -2.022 1.00 97.50 97 PHE A CA 1
ATOM 807 C C . PHE A 1 97 ? 3.552 7.365 -0.574 1.00 97.50 97 PHE A C 1
ATOM 809 O O . PHE A 1 97 ? 2.722 7.321 0.337 1.00 97.50 97 PHE A O 1
ATOM 816 N N . VAL A 1 98 ? 4.846 7.607 -0.350 1.00 97.06 98 VAL A N 1
ATOM 817 C CA . VAL A 1 98 ? 5.379 7.918 0.979 1.00 97.06 98 VAL A CA 1
ATOM 818 C C . VAL A 1 98 ? 4.806 9.238 1.485 1.00 97.06 98 VAL A C 1
ATOM 820 O O . VAL A 1 98 ? 4.369 9.280 2.630 1.00 97.06 98 VAL A O 1
ATOM 823 N N . ASP A 1 99 ? 4.728 10.269 0.646 1.00 96.94 99 ASP A N 1
ATOM 824 C CA . ASP A 1 99 ? 4.165 11.573 1.006 1.00 96.94 99 ASP A CA 1
ATOM 825 C C . ASP A 1 99 ? 2.705 11.454 1.455 1.00 96.94 99 ASP A C 1
ATOM 827 O O . ASP A 1 99 ? 2.343 11.957 2.521 1.00 96.94 99 ASP A O 1
ATOM 831 N N . PHE A 1 100 ? 1.888 10.681 0.732 1.00 97.38 100 PHE A N 1
ATOM 832 C CA . PHE A 1 100 ? 0.521 10.367 1.155 1.00 97.38 100 PHE A CA 1
ATOM 833 C C . PHE A 1 100 ? 0.488 9.630 2.505 1.00 97.38 100 PHE A C 1
ATOM 835 O O . PHE A 1 100 ? -0.284 9.978 3.403 1.00 97.38 100 PHE A O 1
ATOM 842 N N . ALA A 1 101 ? 1.343 8.615 2.682 1.00 96.94 101 ALA A N 1
ATOM 843 C CA . ALA A 1 101 ? 1.414 7.861 3.931 1.00 96.94 101 ALA A CA 1
ATOM 844 C C . ALA A 1 101 ? 1.839 8.745 5.117 1.00 96.94 101 ALA A C 1
ATOM 846 O O . ALA A 1 101 ? 1.327 8.574 6.225 1.00 96.94 101 ALA A O 1
ATOM 847 N N . LEU A 1 102 ? 2.743 9.700 4.887 1.00 95.81 102 LEU A N 1
ATOM 848 C CA . LEU A 1 102 ? 3.173 10.694 5.865 1.00 95.81 102 LEU A CA 1
ATOM 849 C C . LEU A 1 102 ? 2.026 11.639 6.229 1.00 95.81 102 LEU A C 1
ATOM 851 O O . LEU A 1 102 ? 1.710 11.779 7.413 1.00 95.81 102 LEU A O 1
ATOM 855 N N . ALA A 1 103 ? 1.378 12.236 5.226 1.00 96.12 103 ALA A N 1
ATOM 856 C CA . ALA A 1 103 ? 0.289 13.192 5.405 1.00 96.12 103 ALA A CA 1
ATOM 857 C C . ALA A 1 103 ? -0.883 12.589 6.195 1.00 96.12 103 ALA A C 1
ATOM 859 O O . ALA A 1 103 ? -1.409 13.215 7.114 1.00 96.12 103 ALA A O 1
ATOM 860 N N . GLN A 1 104 ? -1.235 11.336 5.896 1.00 96.12 104 GLN A N 1
ATOM 861 C CA . GLN A 1 104 ? -2.357 10.634 6.523 1.00 96.12 104 GLN A CA 1
ATOM 862 C C . GLN A 1 104 ? -1.970 9.810 7.762 1.00 96.12 104 GLN A C 1
ATOM 864 O O . GLN A 1 104 ? -2.804 9.083 8.312 1.00 96.12 104 GLN A O 1
ATOM 869 N N . ASN A 1 105 ? -0.713 9.912 8.217 1.00 96.06 105 ASN A N 1
ATOM 870 C CA . ASN A 1 105 ? -0.149 9.152 9.336 1.00 96.06 105 ASN A CA 1
ATOM 871 C C . ASN A 1 105 ? -0.457 7.643 9.234 1.00 96.06 105 ASN A C 1
ATOM 873 O O . ASN A 1 105 ? -1.004 7.011 10.145 1.00 96.06 105 ASN A O 1
ATOM 877 N 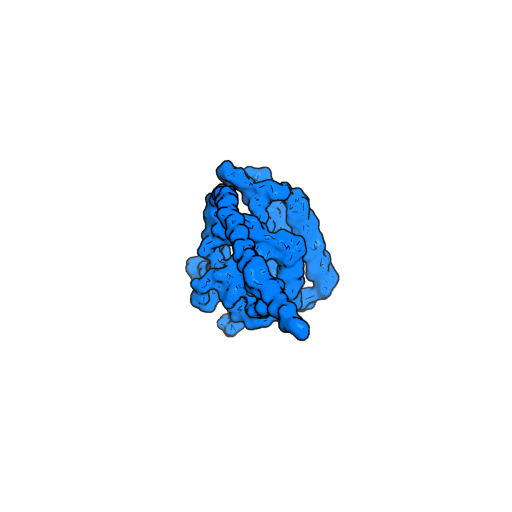N . MET A 1 106 ? -0.130 7.063 8.082 1.00 96.94 106 MET A N 1
ATOM 878 C CA . MET A 1 106 ? -0.372 5.667 7.749 1.00 96.94 106 MET A CA 1
ATOM 879 C C . MET A 1 106 ? 0.909 4.847 7.784 1.00 96.94 106 MET A C 1
ATOM 881 O O . MET A 1 106 ? 1.998 5.291 7.442 1.00 96.94 106 MET A O 1
ATOM 885 N N . SER A 1 107 ? 0.771 3.586 8.163 1.00 97.38 107 SER A N 1
ATOM 886 C CA . SER A 1 107 ? 1.871 2.646 8.230 1.00 97.38 107 SER A CA 1
ATOM 887 C C . SER A 1 107 ? 1.819 1.630 7.096 1.00 97.38 107 SER A C 1
ATOM 889 O O . SER A 1 107 ? 0.825 0.919 6.918 1.00 97.38 107 SER A O 1
ATOM 891 N N . VAL A 1 108 ? 2.921 1.513 6.362 1.00 97.75 108 VAL A N 1
ATOM 892 C CA . VAL A 1 108 ? 3.048 0.661 5.179 1.00 97.75 108 VAL A CA 1
ATOM 893 C C . VAL A 1 108 ? 3.353 -0.761 5.623 1.00 97.75 108 VAL A C 1
ATOM 895 O O . VAL A 1 108 ? 4.468 -1.101 6.005 1.00 97.75 108 VAL A O 1
ATOM 898 N N . SER A 1 109 ? 2.340 -1.618 5.610 1.00 97.62 109 SER A N 1
ATOM 899 C CA . SER A 1 109 ? 2.432 -2.978 6.143 1.00 97.62 109 SER A CA 1
ATOM 900 C C . SER A 1 109 ? 3.103 -3.957 5.180 1.00 97.62 109 SER A C 1
ATOM 902 O O . SER A 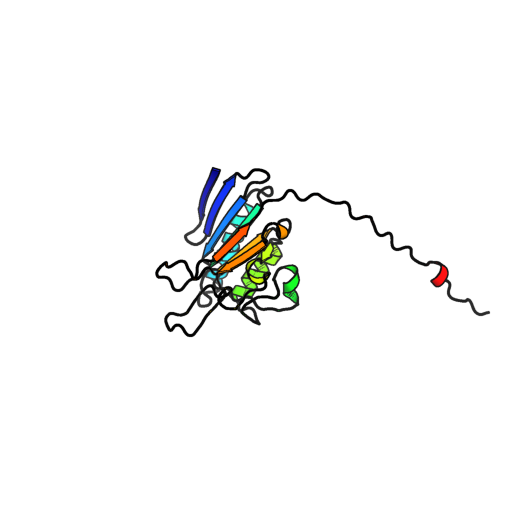1 109 ? 3.734 -4.913 5.628 1.00 97.62 109 SER A O 1
ATOM 904 N N . SER A 1 110 ? 3.047 -3.706 3.870 1.00 96.62 110 SER A N 1
ATOM 905 C CA . SER A 1 110 ? 3.640 -4.572 2.836 1.00 96.62 110 SER A CA 1
ATOM 906 C C . SER A 1 110 ? 5.166 -4.714 2.912 1.00 96.62 110 SER A C 1
ATOM 908 O O . SER A 1 110 ? 5.711 -5.682 2.390 1.00 96.62 110 SER A O 1
ATOM 910 N N . THR A 1 111 ? 5.873 -3.793 3.572 1.00 96.75 111 THR A N 1
ATOM 911 C CA . THR A 1 111 ? 7.345 -3.814 3.690 1.00 96.75 111 THR A CA 1
ATOM 912 C C . THR A 1 111 ? 7.837 -4.198 5.094 1.00 96.75 111 THR A C 1
ATOM 914 O O . THR A 1 111 ? 9.043 -4.231 5.346 1.00 96.75 111 THR A O 1
ATOM 917 N N . LYS A 1 112 ? 6.935 -4.524 6.035 1.00 95.94 112 LYS A N 1
ATOM 918 C CA . LYS A 1 112 ? 7.259 -4.752 7.462 1.00 95.94 112 LYS A CA 1
ATOM 919 C C . LYS A 1 112 ? 7.647 -6.164 7.857 1.00 95.94 112 LYS A C 1
ATOM 921 O O . LYS A 1 112 ? 8.288 -6.325 8.896 1.00 95.94 112 LYS A O 1
ATOM 926 N N . TYR A 1 113 ? 7.271 -7.171 7.081 1.00 96.12 113 TYR A N 1
ATOM 927 C CA . TYR A 1 113 ? 7.393 -8.561 7.511 1.00 96.12 113 TYR A CA 1
ATOM 928 C C . TYR A 1 113 ? 8.555 -9.275 6.806 1.00 96.12 113 TYR A C 1
ATOM 930 O O . TYR A 1 113 ? 8.720 -9.135 5.591 1.00 96.12 113 TYR A O 1
ATOM 938 N N . PRO A 1 114 ? 9.376 -10.049 7.543 1.00 96.50 114 PRO A N 1
ATOM 939 C CA . PRO A 1 114 ? 10.478 -10.802 6.962 1.00 96.50 114 PRO A CA 1
ATOM 940 C C . PRO A 1 114 ? 9.949 -11.974 6.134 1.00 96.50 114 PRO A C 1
ATOM 942 O O . PRO A 1 114 ? 9.451 -12.968 6.668 1.00 96.50 114 PRO A O 1
ATOM 945 N N . HIS A 1 115 ? 10.112 -11.888 4.818 1.00 96.88 115 HIS A N 1
ATOM 946 C CA . HIS A 1 115 ? 9.723 -12.939 3.886 1.00 96.88 115 HIS A CA 1
ATOM 947 C C . HIS A 1 115 ? 10.795 -13.176 2.818 1.00 96.88 115 HIS A C 1
ATOM 949 O O . HIS A 1 115 ? 11.586 -12.292 2.493 1.00 96.88 115 HIS A O 1
ATOM 955 N N . LYS A 1 116 ? 10.797 -14.381 2.234 1.00 95.81 116 LYS A N 1
ATOM 956 C CA . LYS A 1 116 ? 11.585 -14.683 1.026 1.00 95.81 116 LYS A CA 1
ATOM 957 C C . LYS A 1 116 ? 11.122 -13.787 -0.134 1.00 95.81 116 LYS A C 1
ATOM 959 O O . LYS A 1 116 ? 9.951 -13.416 -0.169 1.00 95.81 116 LYS A O 1
ATOM 964 N N . CYS A 1 117 ? 11.998 -13.473 -1.096 1.00 94.38 117 CYS A N 1
ATOM 965 C CA . CYS A 1 117 ? 11.667 -12.616 -2.255 1.00 94.38 117 CYS A CA 1
ATOM 966 C C . CYS A 1 117 ? 10.396 -13.073 -2.986 1.00 94.38 117 CYS A C 1
ATOM 968 O O . CYS A 1 117 ? 9.484 -12.277 -3.175 1.00 94.38 117 CYS A O 1
ATOM 970 N N . ILE A 1 118 ? 10.247 -14.385 -3.191 1.00 93.00 118 ILE A N 1
ATOM 971 C CA . ILE A 1 118 ? 9.064 -15.025 -3.796 1.00 93.00 118 ILE A CA 1
ATOM 972 C C . ILE A 1 118 ? 7.720 -14.760 -3.086 1.00 93.00 118 ILE A C 1
ATOM 974 O O . ILE A 1 118 ? 6.674 -15.194 -3.557 1.00 93.00 118 ILE A O 1
ATOM 978 N N . HIS A 1 119 ? 7.728 -14.167 -1.895 1.00 95.44 119 HIS A N 1
ATOM 979 C CA . HIS A 1 119 ? 6.533 -13.811 -1.123 1.00 95.44 119 HIS A CA 1
ATOM 980 C C . HIS A 1 119 ? 6.390 -12.293 -0.939 1.00 95.44 119 HIS A C 1
ATOM 982 O O . HIS A 1 119 ? 5.483 -11.857 -0.236 1.00 95.44 119 HIS A O 1
ATOM 988 N N . ARG A 1 120 ? 7.295 -11.510 -1.534 1.00 95.56 120 ARG A N 1
ATOM 989 C CA . ARG A 1 120 ? 7.295 -10.042 -1.561 1.00 95.56 120 ARG A CA 1
ATOM 990 C C . ARG A 1 120 ? 7.026 -9.497 -2.961 1.00 95.56 120 ARG A C 1
ATOM 992 O O . ARG A 1 120 ? 6.478 -8.415 -3.084 1.00 95.56 120 ARG A O 1
ATOM 999 N N . GLU A 1 121 ? 7.419 -10.242 -3.990 1.00 95.31 121 GLU A N 1
ATOM 1000 C CA . GLU A 1 121 ? 7.140 -9.946 -5.398 1.00 95.31 121 GLU A CA 1
ATOM 1001 C C . GLU A 1 121 ? 5.629 -9.991 -5.651 1.00 95.31 121 GLU A C 1
ATOM 1003 O O . GLU A 1 121 ? 4.988 -11.009 -5.379 1.00 95.31 121 GLU A O 1
ATOM 1008 N N . THR A 1 122 ? 5.054 -8.895 -6.134 1.00 96.19 122 THR A N 1
ATOM 1009 C CA . THR A 1 122 ? 3.620 -8.771 -6.423 1.00 96.19 122 THR A CA 1
ATOM 1010 C C . THR A 1 122 ? 3.340 -8.699 -7.915 1.00 96.19 122 THR A C 1
ATOM 1012 O O . THR A 1 122 ? 2.247 -9.045 -8.317 1.00 96.19 122 THR A O 1
ATOM 1015 N N . TRP A 1 123 ? 4.337 -8.390 -8.741 1.00 96.25 123 TRP A N 1
ATOM 1016 C CA . TRP A 1 123 ? 4.211 -8.337 -10.194 1.00 96.25 123 TRP A CA 1
ATOM 1017 C C . TRP A 1 123 ? 5.407 -9.000 -10.876 1.00 96.25 123 TRP A C 1
ATOM 1019 O O . TRP A 1 123 ? 6.538 -8.911 -10.378 1.00 96.25 123 TRP A O 1
ATOM 1029 N N . VAL A 1 124 ? 5.165 -9.660 -12.006 1.00 94.38 124 VAL A N 1
ATOM 1030 C CA . VAL A 1 124 ? 6.179 -10.308 -12.844 1.00 94.38 124 VAL A CA 1
ATOM 1031 C C . VAL A 1 124 ? 5.999 -9.829 -14.277 1.00 94.38 124 VAL A C 1
ATOM 1033 O O . VAL A 1 124 ? 4.907 -9.919 -14.814 1.00 94.38 124 VAL A O 1
ATOM 1036 N N . SER A 1 125 ? 7.065 -9.359 -14.919 1.00 93.25 125 SER A N 1
ATOM 1037 C CA . SER A 1 125 ? 6.983 -8.930 -16.315 1.00 93.25 125 SER A CA 1
ATOM 1038 C C . SER A 1 125 ? 6.561 -10.068 -17.249 1.00 93.25 125 SER A C 1
ATOM 1040 O O . SER A 1 125 ? 6.866 -11.229 -16.963 1.00 93.25 125 SER A O 1
ATOM 1042 N N . PRO A 1 126 ? 5.955 -9.760 -18.412 1.00 90.19 126 PRO A N 1
ATOM 1043 C CA . PRO A 1 126 ? 5.552 -10.780 -19.384 1.00 90.19 126 PRO A CA 1
ATOM 1044 C C . PRO A 1 126 ? 6.699 -11.693 -19.850 1.00 90.19 126 PRO A C 1
ATOM 1046 O O . PRO A 1 126 ? 6.484 -12.860 -20.159 1.00 90.19 126 PRO A O 1
ATOM 1049 N N . ASP A 1 127 ? 7.936 -11.186 -19.863 1.00 91.94 127 ASP A N 1
ATOM 1050 C CA . ASP A 1 127 ? 9.137 -11.961 -20.203 1.00 91.94 127 ASP A CA 1
ATOM 1051 C C . ASP A 1 127 ? 9.676 -12.826 -19.040 1.00 91.94 127 ASP A C 1
ATOM 1053 O O . ASP A 1 127 ? 10.664 -13.547 -19.198 1.00 91.94 127 ASP A O 1
ATOM 1057 N N . GLY A 1 128 ? 9.060 -12.738 -17.856 1.00 88.62 128 GLY A N 1
ATOM 1058 C CA . GLY A 1 128 ? 9.417 -13.467 -16.640 1.00 88.62 128 GLY A CA 1
ATOM 1059 C C . GLY A 1 128 ? 10.693 -12.994 -15.934 1.00 88.62 128 GLY A C 1
ATOM 1060 O O . GLY A 1 128 ? 11.066 -13.576 -14.906 1.00 88.62 128 GLY A O 1
ATOM 1061 N N . ARG A 1 129 ? 11.385 -11.974 -16.460 1.00 90.88 129 ARG A N 1
ATOM 1062 C CA . ARG A 1 129 ? 12.715 -11.551 -15.986 1.00 90.88 129 ARG A CA 1
ATOM 1063 C C . ARG A 1 129 ? 12.645 -10.558 -14.839 1.00 90.88 129 ARG A C 1
ATOM 1065 O O . ARG A 1 129 ? 13.399 -10.673 -13.875 1.00 90.88 129 ARG A O 1
ATOM 1072 N N . THR A 1 130 ? 11.747 -9.588 -14.943 1.00 92.88 130 THR A N 1
ATOM 1073 C CA . THR A 1 130 ? 11.596 -8.511 -13.968 1.00 92.88 130 THR A CA 1
ATOM 1074 C C . THR A 1 130 ? 10.520 -8.874 -12.967 1.00 92.88 130 THR A C 1
ATOM 1076 O O . THR A 1 130 ? 9.451 -9.366 -13.315 1.00 92.88 130 THR A O 1
ATOM 1079 N N . ARG A 1 131 ? 10.805 -8.624 -11.693 1.00 94.94 131 ARG A N 1
ATOM 1080 C CA . ARG A 1 131 ? 9.866 -8.862 -10.605 1.00 94.94 131 ARG A CA 1
ATOM 1081 C C . ARG A 1 131 ? 9.847 -7.648 -9.712 1.00 94.94 131 ARG A C 1
ATOM 1083 O O . ARG A 1 131 ? 10.903 -7.188 -9.284 1.00 94.94 131 ARG A O 1
ATOM 1090 N N . ASN A 1 132 ? 8.658 -7.139 -9.434 1.00 96.19 132 ASN A N 1
ATOM 1091 C CA . ASN A 1 132 ? 8.493 -5.938 -8.637 1.00 96.19 132 ASN A CA 1
ATOM 1092 C C . ASN A 1 132 ? 7.546 -6.181 -7.466 1.00 96.19 132 ASN A C 1
ATOM 1094 O O . ASN A 1 132 ? 6.692 -7.064 -7.488 1.00 96.19 132 ASN A O 1
ATOM 1098 N N . GLN A 1 133 ? 7.724 -5.372 -6.431 1.00 97.62 133 GLN A N 1
ATOM 1099 C CA . GLN A 1 133 ? 6.738 -5.149 -5.387 1.00 97.62 133 GLN A CA 1
ATOM 1100 C C . GLN A 1 133 ? 6.117 -3.777 -5.666 1.00 97.62 133 GLN A C 1
ATOM 1102 O O . GLN A 1 133 ? 6.825 -2.787 -5.486 1.00 97.62 133 GLN A O 1
ATOM 1107 N N . ILE A 1 134 ? 4.881 -3.757 -6.173 1.00 97.56 134 ILE A N 1
ATOM 1108 C CA . ILE A 1 134 ? 4.117 -2.542 -6.544 1.00 97.56 134 ILE A CA 1
ATOM 1109 C C . ILE A 1 134 ? 2.695 -2.524 -5.972 1.00 97.56 134 ILE A C 1
ATOM 1111 O O . ILE A 1 134 ? 2.067 -1.468 -5.887 1.00 97.56 134 ILE A O 1
ATOM 1115 N N . ASP A 1 135 ? 2.219 -3.678 -5.505 1.00 97.88 135 ASP A N 1
ATOM 1116 C CA . ASP A 1 135 ? 0.973 -3.797 -4.767 1.00 97.88 135 ASP A CA 1
ATOM 1117 C C . ASP A 1 135 ? 1.254 -3.613 -3.275 1.00 97.88 135 ASP A C 1
ATOM 1119 O O . ASP A 1 135 ? 2.060 -4.328 -2.658 1.00 97.88 135 ASP A O 1
ATOM 1123 N N . HIS A 1 136 ? 0.582 -2.639 -2.675 1.00 97.94 136 HIS A N 1
ATOM 1124 C CA . HIS A 1 136 ? 0.880 -2.193 -1.323 1.00 97.94 136 HIS A CA 1
ATOM 1125 C C . HIS A 1 136 ? -0.341 -2.196 -0.424 1.00 97.94 136 HIS A C 1
ATOM 1127 O O . HIS A 1 136 ? -1.488 -2.226 -0.859 1.00 97.94 136 HIS A O 1
ATOM 1133 N N . VAL A 1 137 ? -0.059 -2.212 0.877 1.00 98.31 137 VAL A N 1
ATOM 1134 C CA . VAL A 1 137 ? -1.067 -2.210 1.934 1.00 98.31 137 VAL A CA 1
ATOM 1135 C C . VAL A 1 137 ? -0.624 -1.224 2.998 1.00 98.31 137 VAL A C 1
ATOM 1137 O O . VAL A 1 137 ? 0.416 -1.414 3.634 1.00 98.31 137 VAL A O 1
ATOM 1140 N N . MET A 1 138 ? -1.437 -0.204 3.220 1.00 98.19 138 MET A N 1
ATOM 1141 C CA . MET A 1 138 ? -1.300 0.790 4.273 1.00 98.19 138 MET A CA 1
ATOM 1142 C C . MET A 1 138 ? -2.446 0.647 5.265 1.00 98.19 138 MET A C 1
ATOM 1144 O O . MET A 1 138 ? -3.570 0.322 4.896 1.00 98.19 138 MET A O 1
ATOM 1148 N N . ILE A 1 139 ? -2.170 0.916 6.532 1.00 97.62 139 ILE A N 1
ATOM 1149 C CA . ILE A 1 139 ? -3.176 0.973 7.594 1.00 97.62 139 ILE A CA 1
ATOM 1150 C C . ILE A 1 139 ? -2.907 2.195 8.459 1.00 97.62 139 ILE A C 1
ATOM 1152 O O . ILE A 1 139 ? -1.748 2.565 8.634 1.00 97.62 139 ILE A O 1
ATOM 1156 N N . ASP A 1 140 ? -3.953 2.800 9.014 1.00 95.12 140 ASP A N 1
ATOM 1157 C CA . ASP A 1 140 ? -3.818 3.838 10.042 1.00 95.12 140 ASP A CA 1
ATOM 1158 C C . ASP A 1 140 ? -2.762 3.434 11.092 1.00 95.12 140 ASP A C 1
ATOM 1160 O O . ASP A 1 140 ? -2.789 2.312 11.620 1.00 95.12 140 ASP A O 1
ATOM 1164 N N . MET A 1 141 ? -1.818 4.334 11.394 1.00 94.50 141 MET A N 1
ATOM 1165 C CA . MET A 1 141 ? -0.718 4.065 12.323 1.00 94.50 141 MET A CA 1
ATOM 1166 C C . MET A 1 141 ? -1.207 3.581 13.695 1.00 94.50 141 MET A C 1
ATOM 1168 O O . MET A 1 141 ? -0.599 2.685 14.289 1.00 94.50 141 MET A O 1
ATOM 1172 N N . ARG A 1 142 ? -2.346 4.085 14.184 1.00 92.38 142 ARG A N 1
ATOM 1173 C CA . ARG A 1 142 ? -2.964 3.647 15.447 1.00 92.38 142 ARG A CA 1
ATOM 1174 C C . ARG A 1 142 ? -3.298 2.155 15.445 1.00 92.38 142 ARG A C 1
ATOM 1176 O O . ARG A 1 142 ? -3.253 1.504 16.490 1.00 92.38 142 ARG A O 1
ATOM 1183 N N . HIS A 1 143 ? -3.626 1.625 14.273 1.00 93.75 143 HIS A N 1
ATOM 1184 C CA . HIS A 1 143 ? -4.018 0.241 14.040 1.00 93.75 143 HIS A CA 1
ATOM 1185 C C . HIS A 1 143 ? -2.921 -0.572 13.350 1.00 93.75 143 HIS A C 1
ATOM 1187 O O . HIS A 1 143 ? -3.143 -1.732 13.015 1.00 93.75 143 HIS A O 1
ATOM 1193 N N . ALA A 1 144 ? -1.707 -0.032 13.203 1.00 93.94 144 ALA A N 1
ATOM 1194 C CA . ALA A 1 144 ? -0.596 -0.710 12.536 1.00 93.94 144 ALA A CA 1
ATOM 1195 C C . ALA A 1 144 ? -0.281 -2.093 13.119 1.00 93.94 144 ALA A C 1
ATOM 1197 O O . ALA A 1 144 ? 0.165 -2.985 12.402 1.00 93.94 144 ALA A O 1
ATOM 1198 N N . SER A 1 145 ? -0.530 -2.278 14.417 1.00 93.19 145 SER A N 1
ATOM 1199 C CA . SER A 1 145 ? -0.343 -3.563 15.089 1.00 93.19 145 SER A CA 1
ATOM 1200 C C . SER A 1 145 ? -1.459 -4.577 14.841 1.00 93.19 145 SER A C 1
ATOM 1202 O O . SER A 1 145 ? -1.294 -5.702 15.282 1.00 93.19 145 SER A O 1
ATOM 1204 N N . ASP A 1 146 ? -2.568 -4.220 14.181 1.00 94.44 146 ASP A N 1
ATOM 1205 C CA . ASP A 1 146 ? -3.683 -5.126 13.856 1.00 94.44 146 ASP A CA 1
ATOM 1206 C C . ASP A 1 146 ? -3.417 -5.956 12.585 1.00 94.44 146 ASP A C 1
ATOM 1208 O O . ASP A 1 146 ? -4.107 -6.949 12.337 1.00 94.44 146 ASP A O 1
ATOM 1212 N N . ILE A 1 147 ? -2.405 -5.592 11.791 1.00 96.44 147 ILE A N 1
ATOM 1213 C CA . ILE A 1 147 ? -1.877 -6.424 10.704 1.00 96.44 147 ILE A CA 1
ATOM 1214 C C . ILE A 1 147 ? -0.658 -7.194 11.229 1.00 96.44 147 ILE A C 1
ATOM 1216 O O . ILE A 1 147 ? 0.195 -6.644 11.927 1.00 96.44 147 ILE A O 1
ATOM 1220 N N . PHE A 1 148 ? -0.568 -8.489 10.910 1.00 95.44 148 PHE A N 1
ATOM 1221 C CA . PHE A 1 148 ? 0.511 -9.373 11.392 1.00 95.44 148 PHE A CA 1
ATOM 1222 C C . PHE A 1 148 ? 1.307 -10.057 10.284 1.00 95.44 148 PHE A C 1
ATOM 1224 O O . PHE A 1 148 ? 2.318 -10.689 10.574 1.00 95.44 148 PHE A O 1
ATOM 1231 N N . ASP A 1 149 ? 0.824 -9.995 9.048 1.00 97.38 149 ASP A N 1
ATOM 1232 C CA . ASP A 1 149 ? 1.427 -10.654 7.890 1.00 97.38 149 ASP A CA 1
ATOM 1233 C C . ASP A 1 149 ? 0.872 -9.976 6.636 1.00 97.38 149 ASP A C 1
ATOM 1235 O O . ASP A 1 149 ? -0.348 -9.821 6.515 1.00 97.38 149 ASP A O 1
ATOM 1239 N N . VAL A 1 150 ? 1.750 -9.601 5.712 1.00 97.69 150 VAL A N 1
ATOM 1240 C CA . VAL A 1 150 ? 1.393 -9.181 4.353 1.00 97.69 150 VAL A CA 1
ATOM 1241 C C . VAL A 1 150 ? 2.364 -9.868 3.413 1.00 97.69 150 VAL A C 1
ATOM 1243 O O . VAL A 1 150 ? 3.574 -9.696 3.547 1.00 97.69 150 VAL A O 1
ATOM 1246 N N . ARG A 1 151 ? 1.842 -10.667 2.483 1.00 96.56 151 ARG A N 1
ATOM 1247 C CA . ARG A 1 151 ? 2.667 -11.427 1.540 1.00 96.56 151 ARG A CA 1
ATOM 1248 C C . ARG A 1 151 ? 1.922 -11.776 0.267 1.00 96.56 151 ARG A C 1
ATOM 1250 O O . ARG A 1 151 ? 0.715 -12.010 0.298 1.00 96.56 151 ARG A O 1
ATOM 1257 N N . SER A 1 152 ? 2.672 -11.942 -0.809 1.00 95.44 152 SER A N 1
ATOM 1258 C CA . SER A 1 152 ? 2.170 -12.486 -2.065 1.00 95.44 152 SER A CA 1
ATOM 1259 C C . SER A 1 152 ? 1.850 -13.976 -1.932 1.00 95.44 152 SER A C 1
ATOM 1261 O O . SER A 1 152 ? 2.563 -14.751 -1.272 1.00 95.44 152 SER A O 1
ATOM 1263 N N . TYR A 1 153 ? 0.766 -14.384 -2.578 1.00 93.31 153 TYR A N 1
ATOM 1264 C CA . TYR A 1 153 ? 0.233 -15.734 -2.610 1.00 93.31 153 TYR A CA 1
ATOM 1265 C C . TYR A 1 153 ? 0.276 -16.275 -4.040 1.00 93.31 153 TYR A C 1
ATOM 1267 O O . TYR A 1 153 ? -0.677 -16.177 -4.800 1.00 93.31 153 TYR A O 1
ATOM 1275 N N . ARG A 1 154 ? 1.406 -16.901 -4.378 1.00 85.81 154 ARG A N 1
ATOM 1276 C CA . ARG A 1 154 ? 1.695 -17.462 -5.710 1.00 85.81 154 ARG A CA 1
ATOM 1277 C C . ARG A 1 154 ? 0.927 -18.747 -6.060 1.00 85.81 154 ARG A C 1
ATOM 1279 O O . ARG A 1 154 ? 1.196 -19.344 -7.089 1.00 85.81 154 ARG A O 1
ATOM 1286 N N . GLY A 1 155 ? 0.078 -19.238 -5.156 1.00 85.31 155 GLY A N 1
ATOM 1287 C CA . GLY A 1 155 ? -0.719 -20.451 -5.372 1.00 85.31 155 GLY A CA 1
ATOM 1288 C C . GLY A 1 155 ? -2.106 -20.176 -5.950 1.00 85.31 155 GLY A C 1
ATOM 1289 O O . GLY A 1 155 ? -2.823 -21.123 -6.247 1.00 85.31 155 GLY A O 1
ATOM 1290 N N . ALA A 1 156 ? -2.497 -18.903 -6.057 1.00 83.88 156 ALA A N 1
ATOM 1291 C CA . ALA A 1 156 ? -3.688 -18.508 -6.789 1.00 83.88 156 ALA A CA 1
ATOM 1292 C C . ALA A 1 156 ? -3.308 -18.340 -8.260 1.00 83.88 156 ALA A C 1
ATOM 1294 O O . ALA A 1 156 ? -2.386 -17.583 -8.561 1.00 83.88 156 ALA A O 1
ATOM 1295 N N . ASP A 1 157 ? -4.007 -19.052 -9.136 1.00 77.94 157 ASP A N 1
ATOM 1296 C CA . ASP A 1 157 ? -3.925 -18.850 -10.576 1.00 77.94 157 ASP A CA 1
ATOM 1297 C C . ASP A 1 157 ? -5.077 -17.935 -10.998 1.00 77.94 157 ASP A C 1
ATOM 1299 O O . ASP A 1 157 ? -6.235 -18.192 -10.657 1.00 77.94 157 ASP A O 1
ATOM 1303 N N . GLY A 1 158 ? -4.740 -16.828 -11.649 1.00 77.00 158 GLY A N 1
ATOM 1304 C CA . GLY A 1 158 ? -5.688 -15.808 -12.089 1.00 77.00 158 GLY A CA 1
ATOM 1305 C C . GLY A 1 158 ? -5.412 -15.302 -13.499 1.00 77.00 158 GLY A C 1
ATOM 1306 O O . GLY A 1 158 ? -5.999 -14.291 -13.866 1.00 77.00 158 GLY A O 1
ATOM 1307 N N . ASP A 1 159 ? -4.512 -15.966 -14.240 1.00 85.25 159 ASP A N 1
ATOM 1308 C CA . ASP A 1 159 ? -4.072 -15.561 -15.585 1.00 85.25 159 ASP A CA 1
ATOM 1309 C C . ASP A 1 159 ? -3.693 -14.065 -15.674 1.00 85.25 159 ASP A C 1
ATOM 1311 O O . ASP A 1 159 ? -4.132 -13.316 -16.543 1.00 85.25 159 ASP A O 1
ATOM 1315 N N . THR A 1 160 ? -2.907 -13.604 -14.696 1.00 89.31 160 THR A N 1
ATOM 1316 C CA . THR A 1 160 ? -2.415 -12.224 -14.582 1.00 89.31 160 THR A CA 1
ATOM 1317 C C . THR A 1 160 ? -0.919 -12.220 -14.277 1.00 89.31 160 THR A C 1
ATOM 1319 O O . THR A 1 160 ? -0.371 -13.145 -13.674 1.00 89.31 160 THR A O 1
ATOM 1322 N N . ASP A 1 161 ? -0.253 -11.150 -14.691 1.00 92.06 161 ASP A N 1
ATOM 1323 C CA . ASP A 1 161 ? 1.112 -10.787 -14.326 1.00 92.06 161 ASP A CA 1
ATOM 1324 C C . ASP A 1 161 ? 1.263 -10.356 -12.849 1.00 92.06 161 ASP A C 1
ATOM 1326 O O . ASP A 1 161 ? 2.383 -10.316 -12.324 1.00 92.06 161 ASP A O 1
ATOM 1330 N N . HIS A 1 162 ? 0.155 -10.109 -12.139 1.00 94.19 162 HIS A N 1
ATOM 1331 C CA . HIS A 1 162 ? 0.135 -9.847 -10.701 1.00 94.19 162 HIS A CA 1
ATOM 1332 C C . HIS A 1 162 ? -0.061 -11.119 -9.860 1.00 94.19 162 HIS A C 1
ATOM 1334 O O . HIS A 1 162 ? -0.817 -12.033 -10.175 1.00 94.19 162 HIS A O 1
ATOM 1340 N N . ASN A 1 163 ? 0.584 -11.157 -8.697 1.00 93.94 163 ASN A N 1
ATOM 1341 C CA . ASN A 1 163 ? 0.365 -12.162 -7.667 1.00 93.94 163 ASN A CA 1
ATOM 1342 C C . ASN A 1 163 ? -0.601 -11.612 -6.618 1.00 93.94 163 ASN A C 1
ATOM 1344 O O . ASN A 1 163 ? -0.405 -10.516 -6.096 1.00 93.94 163 ASN A O 1
ATOM 1348 N N . LEU A 1 164 ? -1.571 -12.426 -6.202 1.00 94.81 164 LEU A N 1
ATOM 1349 C CA . LEU A 1 164 ? -2.510 -12.057 -5.144 1.00 94.81 164 LEU A CA 1
ATOM 1350 C C . LEU A 1 164 ? -1.776 -11.672 -3.849 1.00 94.81 164 LEU A C 1
ATOM 1352 O O . LEU A 1 164 ? -1.035 -12.481 -3.287 1.00 94.81 164 LEU A O 1
ATOM 1356 N N . VAL A 1 165 ? -2.033 -10.480 -3.312 1.00 96.19 165 VAL A N 1
ATOM 1357 C CA . VAL A 1 165 ? -1.504 -10.062 -2.005 1.00 96.19 165 VAL A CA 1
ATOM 1358 C C . VAL A 1 165 ? -2.482 -10.436 -0.897 1.00 96.19 165 VAL A C 1
ATOM 1360 O O . VAL A 1 165 ? -3.650 -10.056 -0.906 1.00 96.19 165 VAL A O 1
ATOM 1363 N N . ARG A 1 166 ? -1.998 -11.176 0.104 1.00 95.88 166 ARG A N 1
ATOM 1364 C CA . ARG A 1 166 ? -2.788 -11.606 1.261 1.00 95.88 166 ARG A CA 1
ATOM 1365 C C . ARG A 1 166 ? -2.364 -10.864 2.520 1.00 95.88 166 ARG A C 1
ATOM 1367 O O . ARG A 1 166 ? -1.187 -10.862 2.880 1.00 95.88 166 ARG A O 1
ATOM 1374 N N . ILE A 1 167 ? -3.352 -10.355 3.250 1.00 97.12 167 ILE A N 1
ATOM 1375 C CA . ILE A 1 167 ? -3.185 -9.681 4.542 1.00 97.12 167 ILE A CA 1
ATOM 1376 C C . ILE A 1 167 ? -3.756 -10.572 5.652 1.00 97.12 167 ILE A C 1
ATOM 1378 O O . ILE A 1 167 ? -4.877 -11.069 5.538 1.00 97.12 167 ILE A O 1
ATOM 1382 N N . LYS A 1 168 ? -3.023 -10.754 6.757 1.00 96.81 168 LYS A N 1
ATOM 1383 C CA . LYS A 1 168 ? -3.590 -11.287 8.007 1.00 96.81 168 LYS A CA 1
ATOM 1384 C C . LYS A 1 168 ? -3.910 -10.139 8.951 1.00 96.81 168 LYS A C 1
ATOM 1386 O O . LYS A 1 168 ? -3.022 -9.595 9.608 1.00 96.81 168 LYS A O 1
ATOM 1391 N N . TYR A 1 169 ? -5.194 -9.820 9.028 1.00 94.75 169 TYR A N 1
ATOM 1392 C CA . TYR A 1 169 ? -5.739 -8.776 9.883 1.00 94.75 169 TYR A CA 1
ATOM 1393 C C . TYR A 1 169 ? -6.459 -9.384 11.092 1.00 94.75 169 TYR A C 1
ATOM 1395 O O . TYR A 1 169 ? -7.238 -10.329 10.954 1.00 94.75 169 TYR A O 1
ATOM 1403 N N . ARG A 1 170 ? -6.217 -8.842 12.288 1.00 92.69 170 ARG A N 1
ATOM 1404 C CA . ARG A 1 170 ? -6.966 -9.179 13.504 1.00 92.69 170 ARG A CA 1
ATOM 1405 C C . ARG A 1 170 ? -7.273 -7.911 14.276 1.00 92.69 170 ARG A C 1
ATOM 1407 O O . ARG A 1 170 ? -6.383 -7.346 14.900 1.00 92.69 170 ARG A O 1
ATOM 1414 N N . GLN A 1 171 ? -8.551 -7.554 14.316 1.00 87.69 171 GLN A N 1
ATOM 1415 C CA . GLN A 1 171 ? -9.035 -6.427 15.102 1.00 87.69 171 GLN A CA 1
ATOM 1416 C C . GLN A 1 171 ? -8.782 -6.655 16.596 1.00 87.69 171 GLN A C 1
ATOM 1418 O O . GLN A 1 171 ? -9.132 -7.704 17.152 1.00 87.69 171 GLN A O 1
ATOM 1423 N N . ARG A 1 172 ? -8.188 -5.663 17.259 1.00 83.75 172 ARG A N 1
ATOM 1424 C CA . ARG A 1 172 ? -7.977 -5.666 18.707 1.00 83.75 172 ARG A CA 1
ATOM 1425 C C . ARG A 1 172 ? -8.478 -4.356 19.296 1.00 83.75 172 ARG A C 1
ATOM 1427 O O . ARG A 1 172 ? -8.369 -3.296 18.693 1.00 83.75 172 ARG A O 1
ATOM 1434 N N . ILE A 1 173 ? -8.992 -4.423 20.520 1.00 78.50 173 ILE A N 1
ATOM 1435 C CA . ILE A 1 173 ? -9.138 -3.217 21.330 1.00 78.50 173 ILE A CA 1
ATOM 1436 C C . ILE A 1 173 ? -7.751 -2.906 21.886 1.00 78.50 173 ILE A C 1
ATOM 1438 O O . ILE A 1 173 ? -7.192 -3.697 22.651 1.00 78.50 173 ILE A O 1
ATOM 1442 N N . SER A 1 174 ? -7.198 -1.759 21.501 1.00 62.84 174 SER A N 1
ATOM 1443 C CA . SER A 1 174 ? -6.033 -1.190 22.171 1.00 62.84 174 SER A CA 1
ATOM 1444 C C . SER A 1 174 ? -6.381 -0.970 23.647 1.00 62.84 174 SER A C 1
ATOM 1446 O O . SER A 1 174 ? -7.179 -0.101 23.996 1.00 62.84 174 SER A O 1
ATOM 1448 N N . ARG A 1 175 ? -5.823 -1.800 24.534 1.00 54.25 175 ARG A N 1
ATOM 1449 C CA . ARG A 1 175 ? -5.813 -1.511 25.968 1.00 54.25 175 ARG A CA 1
ATOM 1450 C C . ARG A 1 175 ? -4.713 -0.487 26.189 1.00 54.25 175 ARG A C 1
ATOM 1452 O O . ARG A 1 175 ? -3.540 -0.857 26.182 1.00 54.25 175 ARG A O 1
ATOM 1459 N N . PHE A 1 176 ? -5.086 0.773 26.388 1.00 50.44 176 PHE A N 1
ATOM 1460 C CA . PHE A 1 176 ? -4.150 1.786 26.855 1.00 50.44 176 PHE A CA 1
ATOM 1461 C C . PHE A 1 176 ? -3.580 1.329 28.202 1.00 50.44 176 PHE A C 1
ATOM 1463 O O . PHE A 1 176 ? -4.243 1.396 29.235 1.00 50.44 176 PHE A O 1
ATOM 1470 N N . ARG A 1 177 ? -2.358 0.793 28.197 1.00 53.25 177 ARG A N 1
ATOM 1471 C CA . ARG A 1 177 ? -1.574 0.666 29.419 1.00 53.25 177 ARG A CA 1
ATOM 1472 C C . ARG A 1 177 ? -0.979 2.046 29.635 1.00 53.25 177 ARG A C 1
ATOM 1474 O O . ARG A 1 177 ? -0.132 2.449 28.843 1.00 53.25 177 ARG A O 1
ATOM 1481 N N . GLN A 1 178 ? -1.421 2.766 30.667 1.00 51.53 178 GLN A N 1
ATOM 1482 C CA . GLN A 1 178 ? -0.636 3.888 31.176 1.00 51.53 178 GLN A CA 1
ATOM 1483 C C . GLN A 1 178 ? 0.764 3.336 31.444 1.00 51.53 178 GLN A C 1
ATOM 1485 O O . GLN A 1 178 ? 0.953 2.529 32.358 1.00 51.53 178 GLN A O 1
ATOM 1490 N N . GLY A 1 179 ? 1.729 3.689 30.595 1.00 53.53 179 GLY A N 1
ATOM 1491 C CA . GLY A 1 179 ? 3.125 3.437 30.905 1.00 53.53 179 GLY A CA 1
ATOM 1492 C C . GLY A 1 179 ? 3.384 4.058 32.269 1.00 53.53 179 GLY A C 1
ATOM 1493 O O . GLY A 1 179 ? 2.969 5.195 32.512 1.00 53.53 179 GLY A O 1
ATOM 1494 N N . LYS A 1 180 ? 4.018 3.318 33.186 1.00 53.59 180 LYS A N 1
ATOM 1495 C CA . LYS A 1 180 ? 4.584 3.953 34.378 1.00 53.59 180 LYS A CA 1
ATOM 1496 C C . LYS A 1 180 ? 5.434 5.109 33.860 1.00 53.59 180 LYS A C 1
ATOM 1498 O O . LYS A 1 180 ? 6.353 4.862 33.083 1.00 53.59 180 LYS A O 1
ATOM 1503 N N . LYS A 1 181 ? 5.103 6.350 34.234 1.00 53.31 181 LYS A N 1
ATOM 1504 C CA . LYS A 1 181 ? 6.009 7.480 34.025 1.00 53.31 181 LYS A CA 1
ATOM 1505 C C . LYS A 1 181 ? 7.338 7.062 34.650 1.00 53.31 181 LYS A C 1
ATOM 1507 O O . LYS A 1 181 ? 7.414 6.935 35.871 1.00 53.31 181 LYS A O 1
ATOM 1512 N N . CYS A 1 182 ? 8.349 6.787 33.830 1.00 51.75 182 CYS A N 1
ATOM 1513 C CA . CYS A 1 182 ? 9.717 6.797 34.311 1.00 51.75 182 CYS A CA 1
ATOM 1514 C C . CYS A 1 182 ? 9.995 8.268 34.590 1.00 51.75 182 CYS A C 1
ATOM 1516 O O . CYS A 1 182 ? 10.218 9.054 33.676 1.00 51.75 182 CYS A O 1
ATOM 1518 N N . THR A 1 183 ? 9.806 8.688 35.836 1.00 60.12 183 THR A N 1
ATOM 1519 C CA . THR A 1 183 ? 10.384 9.948 36.275 1.00 60.12 183 THR A CA 1
ATOM 1520 C C . THR A 1 183 ? 11.875 9.682 36.341 1.00 60.12 183 THR A C 1
ATOM 1522 O O . THR A 1 183 ? 12.333 9.052 37.297 1.00 60.12 183 THR A O 1
ATOM 1525 N N . ASP A 1 184 ? 12.616 10.092 35.318 1.00 63.91 184 ASP A N 1
ATOM 1526 C CA . ASP A 1 184 ? 14.066 10.132 35.423 1.00 63.91 184 ASP A CA 1
ATOM 1527 C C . ASP A 1 184 ? 14.393 11.021 36.628 1.00 63.91 184 ASP A C 1
ATOM 1529 O O . ASP A 1 184 ? 14.095 12.219 36.655 1.00 63.91 184 ASP A O 1
ATOM 1533 N N . ARG A 1 185 ? 14.908 10.407 37.699 1.00 60.94 185 ARG A N 1
ATOM 1534 C CA . ARG A 1 185 ? 15.433 11.148 38.843 1.00 60.94 185 ARG A CA 1
ATOM 1535 C C . ARG A 1 185 ? 16.737 11.769 38.380 1.00 60.94 185 ARG A C 1
ATOM 1537 O O . ARG A 1 185 ? 17.772 11.109 38.350 1.00 60.94 185 ARG A O 1
ATOM 1544 N N . TRP A 1 186 ? 16.678 13.040 38.014 1.00 70.00 186 TRP A N 1
ATOM 1545 C CA . TRP A 1 186 ? 17.869 13.839 37.783 1.00 70.00 186 TRP A CA 1
ATOM 1546 C C . TRP A 1 186 ? 18.732 13.807 39.049 1.00 70.00 186 TRP A C 1
ATOM 1548 O O . TRP A 1 186 ? 18.272 14.175 40.131 1.00 70.00 186 TRP A O 1
ATOM 1558 N N . HIS A 1 187 ? 19.974 13.336 38.932 1.00 70.62 187 HIS A N 1
ATOM 1559 C CA . HIS A 1 187 ? 20.943 13.359 40.026 1.00 70.62 187 HIS A CA 1
ATOM 1560 C C . HIS A 1 187 ? 21.448 14.792 40.223 1.00 70.62 187 HIS A C 1
ATOM 1562 O O . HIS A 1 187 ? 22.534 15.150 39.773 1.00 70.62 187 HIS A O 1
ATOM 1568 N N . VAL A 1 188 ? 20.632 15.614 40.886 1.00 69.00 188 VAL A N 1
ATOM 1569 C CA . VAL A 1 188 ? 20.880 17.050 41.116 1.00 69.00 188 VAL A CA 1
ATOM 1570 C C . VAL A 1 188 ? 22.192 17.301 41.874 1.00 69.00 188 VAL A C 1
ATOM 1572 O O . VAL A 1 188 ? 22.802 18.355 41.743 1.00 69.00 188 VAL A O 1
ATOM 1575 N N . GLU A 1 189 ? 22.674 16.305 42.619 1.00 68.25 189 GLU A N 1
ATOM 1576 C CA . GLU A 1 189 ? 23.957 16.338 43.331 1.00 68.25 189 GLU A CA 1
ATOM 1577 C C . GLU A 1 189 ? 25.167 16.439 42.395 1.00 68.25 189 GLU A C 1
ATOM 1579 O O . GLU A 1 189 ? 26.165 17.048 42.764 1.00 68.25 189 GLU A O 1
ATOM 1584 N N . LYS A 1 190 ? 25.066 15.923 41.162 1.00 63.91 190 LYS A N 1
ATOM 1585 C CA . LYS A 1 190 ? 26.133 16.016 40.149 1.00 63.91 190 LYS A CA 1
ATOM 1586 C C . LYS A 1 190 ? 26.168 17.361 39.417 1.00 63.91 190 LYS A C 1
ATOM 1588 O O . LYS A 1 190 ? 27.045 17.570 38.589 1.00 63.91 190 LYS A O 1
ATOM 1593 N N . LEU A 1 191 ? 25.210 18.252 39.685 1.00 63.34 191 LEU A N 1
ATOM 1594 C CA . LEU A 1 191 ? 25.122 19.579 39.063 1.00 63.34 191 LEU A CA 1
ATOM 1595 C C . LEU A 1 191 ? 25.778 20.680 39.905 1.00 63.34 191 LEU A C 1
ATOM 1597 O O . LEU A 1 191 ? 25.788 21.840 39.494 1.00 63.34 191 LEU A O 1
ATOM 1601 N N . LYS A 1 192 ? 26.325 20.354 41.081 1.00 68.56 192 LYS A N 1
ATOM 1602 C CA . LYS A 1 192 ? 27.113 21.314 41.852 1.00 68.56 192 LYS A CA 1
ATOM 1603 C C . LYS A 1 192 ? 28.506 21.390 41.235 1.00 68.56 192 LYS A C 1
ATOM 1605 O O . LYS A 1 192 ? 29.306 20.479 41.405 1.00 68.56 192 LYS A O 1
ATOM 1610 N N . MET A 1 193 ? 28.766 22.458 40.485 1.00 61.97 193 MET A N 1
ATOM 1611 C CA . MET A 1 193 ? 30.130 22.822 40.109 1.00 61.97 193 MET A CA 1
ATOM 1612 C C . MET A 1 193 ? 30.876 23.203 41.389 1.00 61.97 193 MET A C 1
ATOM 1614 O O . MET A 1 193 ? 30.374 24.032 42.154 1.00 61.97 193 MET A O 1
ATOM 1618 N N . ASP A 1 194 ? 32.037 22.590 41.622 1.00 63.09 194 ASP A N 1
ATOM 1619 C CA . ASP A 1 194 ? 32.956 23.019 42.672 1.00 63.09 194 ASP A CA 1
ATOM 1620 C C . ASP A 1 194 ? 33.278 24.495 42.443 1.00 63.09 194 ASP A C 1
ATOM 1622 O O . ASP A 1 194 ? 33.892 24.876 41.445 1.00 63.09 194 ASP A O 1
ATOM 1626 N N . LYS A 1 195 ? 32.822 25.344 43.363 1.00 58.50 195 LYS A N 1
ATOM 1627 C CA . LYS A 1 195 ? 33.370 26.686 43.498 1.00 58.50 195 LYS A CA 1
ATOM 1628 C C . LYS A 1 195 ? 34.726 26.515 44.171 1.00 58.50 195 LYS A C 1
ATOM 1630 O O . LYS A 1 195 ? 34.799 26.484 45.394 1.00 58.50 195 LYS A O 1
ATOM 1635 N N . SER A 1 196 ? 35.762 26.320 43.361 1.00 52.53 196 SER A N 1
ATOM 1636 C CA . SER A 1 196 ? 37.138 26.551 43.786 1.00 52.53 196 SER A CA 1
ATOM 1637 C C . SER A 1 196 ? 37.287 28.018 44.201 1.00 52.53 196 SER A C 1
ATOM 1639 O O . SER A 1 196 ? 36.726 28.895 43.539 1.00 52.53 196 SER A O 1
ATOM 1641 N N . GLU A 1 197 ? 37.983 28.202 45.321 1.00 47.50 197 GLU A N 1
ATOM 1642 C CA . GLU A 1 197 ? 38.226 29.433 46.092 1.00 47.50 197 GLU A CA 1
ATOM 1643 C C . GLU A 1 197 ? 38.693 30.649 45.280 1.00 47.50 197 GLU A C 1
ATOM 1645 O O . GLU A 1 197 ? 39.434 30.470 44.285 1.00 47.50 197 GLU A O 1
#

Sequence (197 aa):
MVLNFENFKERISVLRLRFKFFNLSLINVHSPTEEKEEEEKDCFYEALERVYDRLPGSDVKIVLGDFNAKLGKEECFRPFLGKYSLHDRCNENGLRFVDFALAQNMSVSSTKYPHKCIHRETWVSPDGRTRNQIDHVMIDMRHASDIFDVRSYRGADGDTDHNLVRIKYRQRISRFRQGKKCTDRWHVEKLKMDKSE

pLDDT: mean 90.08, std 12.33, range [47.5, 98.31]

Foldseek 3Di:
DWDDWADDPPFWIWTWADDDPFIAIEIEGDADAPPDDPVSRVVRLVSVVVVVVPDDPRHWYKYWYFQNKQAAQDPVLPVAAANQGPHHHIDPSNVSVSVSCVVQVKHWLLRHDDDDPQFSFFFADPVRPDTGRRITMIIRPVCSVQWDDWTFDQPDDDPHRGTDIDIDGHDDDPDPDPDDPPPPPPPVVVVDDPPDD